Protein AF-A0A369VVN4-F1 (afdb_monomer_lite)

Organism: NCBI:txid2283317

Radius of gyration: 40.32 Å; chains: 1; bounding box: 81×35×105 Å

pLDDT: mean 86.97, std 15.76, range [37.03, 98.31]

Sequence (208 aa):
MFADAVPALDERIAAALTGTDALTSTDASAVLEEAETEFRSLEQQADALDTEALSPSLTLAQAQAKRAEAGDLRFRSDRLDAACSALRIRVADLREAEERARRAAQQEAAREARDELAAEIADRYPALVRELTGLAKRIADCNAECEAAGIPATAEAQGRGVPANFMVSGGTLATIGSINLPLPRAYGSAWGTGGSMFGGVEYPGLNA

Secondary structure (DSSP, 8-state):
---PPPPPHHHHHHHHHH--SS--HHHHHHHHHHHHHHHHHHHHHHHHHHHHHT-TTS-HHHHHHHHHHHHHHHHHHHHHHHHHHHHHHHHHHHHHHHHHHHHHHHHHHHHHHHHHHHHHHHHHHHHHHHHHHHHHHHHHHHHHHHHHTT----HHHHHHT--TT-EETTEEPPPGGG--PBPTTSSSBTT-SSS-TT-----TTS--

Foldseek 3Di:
DDPDDDDDLVVLLVCLLPPDDPDALVSLVVSLVVLVVLLVVLLVQLVVLQVVLPDPPDDPVSSVVSNVVSVVSVVVSVVSVVSSVSSVVSSVVRVVVVVVVVVVVVVVVVVVVVVVVVVVCVPVVVVVLVVLLVVVVVQVVVVVVCVVVVNLAGPQCVVVVHHRQCDDDHDRDDDSLNDFDDDPPDPGGPQGDDDPRDPDPPDDPPPD

Structure (mmCIF, N/CA/C/O backbone):
data_AF-A0A369VVN4-F1
#
_entry.id   AF-A0A369VVN4-F1
#
loop_
_atom_site.group_PDB
_atom_site.id
_atom_site.type_symbol
_atom_site.label_atom_id
_atom_site.label_alt_id
_atom_site.label_comp_id
_atom_site.label_asym_id
_atom_site.label_entity_id
_atom_site.label_seq_id
_atom_site.pdbx_PDB_ins_code
_atom_site.Cartn_x
_atom_site.Cartn_y
_atom_site.Cartn_z
_atom_site.occupancy
_atom_site.B_iso_or_equiv
_atom_site.auth_seq_id
_atom_site.auth_comp_id
_atom_site.auth_asym_id
_atom_site.auth_atom_id
_atom_site.pdbx_PDB_model_num
ATOM 1 N N . MET A 1 1 ? -38.400 15.015 3.664 1.00 37.03 1 MET A N 1
ATOM 2 C CA . MET A 1 1 ? -36.976 14.828 3.999 1.00 37.03 1 MET A CA 1
ATOM 3 C C . MET A 1 1 ? -36.961 14.241 5.399 1.00 37.03 1 MET A C 1
ATOM 5 O O . MET A 1 1 ? -37.051 14.986 6.363 1.00 37.03 1 MET A O 1
ATOM 9 N N . PHE A 1 2 ? -37.076 12.917 5.501 1.00 41.81 2 PHE A N 1
ATOM 10 C CA . PHE A 1 2 ? -37.066 12.233 6.793 1.00 41.81 2 PHE A CA 1
ATOM 11 C C . PHE A 1 2 ? -35.600 12.065 7.175 1.00 41.81 2 PHE A C 1
ATOM 13 O O . PHE A 1 2 ? -34.827 11.557 6.369 1.00 41.81 2 PHE A O 1
ATOM 20 N N . ALA A 1 3 ? -35.207 12.595 8.331 1.00 41.22 3 ALA A N 1
ATOM 21 C CA . ALA A 1 3 ? -33.899 12.312 8.892 1.00 41.22 3 ALA A CA 1
ATOM 22 C C . ALA A 1 3 ? -33.850 10.804 9.154 1.00 41.22 3 ALA A C 1
ATOM 24 O O . ALA A 1 3 ? -34.630 10.313 9.972 1.00 41.22 3 ALA A O 1
ATOM 25 N N . ASP A 1 4 ? -33.011 10.081 8.413 1.00 44.53 4 ASP A N 1
ATOM 26 C CA . ASP A 1 4 ? -32.698 8.692 8.733 1.00 44.53 4 ASP A CA 1
ATOM 27 C C . ASP A 1 4 ? -32.190 8.669 10.174 1.00 44.53 4 ASP A C 1
ATOM 29 O O . ASP A 1 4 ? -31.223 9.354 10.520 1.00 44.53 4 ASP A O 1
ATOM 33 N N . ALA A 1 5 ? -32.908 7.956 11.040 1.00 61.16 5 ALA A N 1
ATOM 34 C CA . ALA A 1 5 ? -32.489 7.775 12.415 1.00 61.16 5 ALA A CA 1
ATOM 35 C C . ALA A 1 5 ? -31.151 7.033 12.396 1.00 61.16 5 ALA A C 1
ATOM 37 O O . ALA A 1 5 ? -31.037 5.974 11.778 1.00 61.16 5 ALA A O 1
ATOM 38 N N . VAL A 1 6 ? -30.135 7.601 13.047 1.00 62.56 6 VAL A N 1
ATOM 39 C CA . VAL A 1 6 ? -28.839 6.935 13.185 1.00 62.56 6 VAL A CA 1
ATOM 40 C C . VAL A 1 6 ? -29.082 5.605 13.910 1.00 62.56 6 VAL A C 1
ATOM 42 O O . VAL A 1 6 ? -29.659 5.631 15.002 1.00 62.56 6 VAL A O 1
ATOM 45 N N . PRO A 1 7 ? -28.699 4.458 13.319 1.00 76.25 7 PRO A N 1
ATOM 46 C CA . PRO A 1 7 ? -28.920 3.156 13.934 1.00 76.25 7 PRO A CA 1
ATOM 47 C C . PRO A 1 7 ? -28.200 3.069 15.277 1.00 76.25 7 PRO A C 1
ATOM 49 O O . PRO A 1 7 ? -27.159 3.704 15.483 1.00 76.25 7 PRO A O 1
ATOM 52 N N . ALA A 1 8 ? -28.763 2.283 16.195 1.00 89.44 8 ALA A N 1
ATOM 53 C CA . ALA A 1 8 ? -28.208 2.143 17.534 1.00 89.44 8 ALA A CA 1
ATOM 54 C C . ALA A 1 8 ? -26.770 1.600 17.471 1.00 89.44 8 ALA A C 1
ATOM 56 O O . ALA A 1 8 ? -26.425 0.824 16.577 1.00 89.44 8 ALA A O 1
ATOM 57 N N . LEU A 1 9 ? -25.923 1.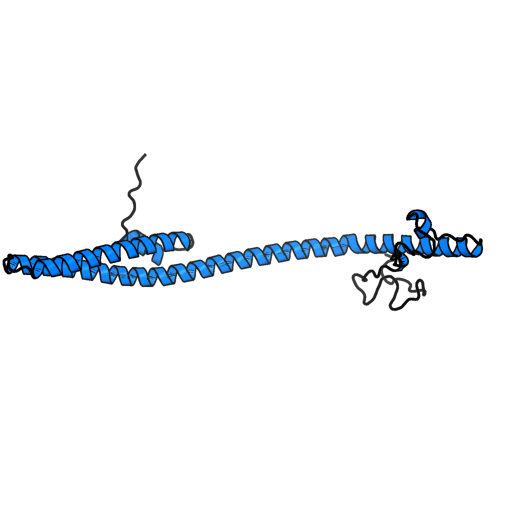981 18.433 1.00 91.75 9 LEU A N 1
ATOM 58 C CA . LEU A 1 9 ? -24.513 1.575 18.452 1.00 91.75 9 LEU A CA 1
ATOM 59 C C . LEU A 1 9 ? -24.351 0.045 18.393 1.00 91.75 9 LEU A C 1
ATOM 61 O O . LEU A 1 9 ? -23.552 -0.445 17.602 1.00 91.75 9 LEU A O 1
ATOM 65 N N . ASP A 1 10 ? -25.171 -0.711 19.127 1.00 90.88 10 ASP A N 1
ATOM 66 C CA . ASP A 1 10 ? -25.189 -2.181 19.083 1.00 90.88 10 ASP A CA 1
ATOM 67 C C . ASP A 1 10 ? -25.455 -2.732 17.668 1.00 90.88 10 ASP A C 1
ATOM 69 O O . ASP A 1 10 ? -24.827 -3.706 17.250 1.00 90.88 10 ASP A O 1
ATOM 73 N N . GLU A 1 11 ? -26.360 -2.105 16.912 1.00 91.56 11 GLU A N 1
ATOM 74 C CA . GLU A 1 11 ? -26.677 -2.500 15.534 1.00 91.56 11 GLU A CA 1
ATOM 75 C C . GLU A 1 11 ? -25.520 -2.172 14.593 1.00 91.56 11 GLU A C 1
ATOM 77 O O . GLU A 1 11 ? -25.176 -2.978 13.731 1.00 91.56 11 GLU A O 1
ATOM 82 N N . ARG A 1 12 ? -24.871 -1.019 14.786 1.00 94.62 12 ARG A N 1
ATOM 83 C CA . ARG A 1 12 ? -23.692 -0.614 14.010 1.00 94.62 12 ARG A CA 1
ATOM 84 C C . ARG A 1 12 ? -22.488 -1.503 14.291 1.00 94.62 12 ARG A C 1
ATOM 86 O O . ARG A 1 12 ? -21.786 -1.870 13.355 1.00 94.62 12 ARG A O 1
ATOM 93 N N . ILE A 1 13 ? -22.272 -1.894 15.545 1.00 94.94 13 ILE A N 1
ATOM 94 C CA . ILE A 1 13 ? -21.249 -2.868 15.940 1.00 94.94 13 ILE A CA 1
ATOM 95 C C . ILE A 1 13 ? -21.538 -4.217 15.282 1.00 94.94 13 ILE A C 1
ATOM 97 O O . ILE A 1 13 ? -20.655 -4.798 14.653 1.00 94.94 13 ILE A O 1
ATOM 101 N N . ALA A 1 14 ? -22.778 -4.706 15.374 1.00 93.69 14 ALA A N 1
ATOM 102 C CA . ALA A 1 14 ? -23.168 -5.962 14.744 1.00 93.69 14 ALA A CA 1
ATOM 103 C C . ALA A 1 14 ? -22.982 -5.909 13.220 1.00 93.69 14 ALA A C 1
ATOM 105 O O . ALA A 1 14 ? -22.418 -6.838 12.638 1.00 93.69 14 ALA A O 1
ATOM 106 N N . ALA A 1 15 ? -23.382 -4.810 12.579 1.00 92.75 15 ALA A N 1
ATOM 107 C CA . ALA A 1 15 ? -23.183 -4.581 11.154 1.00 92.75 15 ALA A CA 1
ATOM 108 C C . ALA A 1 15 ? -21.696 -4.493 10.784 1.00 92.75 15 ALA A C 1
ATOM 110 O O . ALA A 1 15 ? -21.298 -5.043 9.766 1.00 92.75 15 ALA A O 1
ATOM 111 N N . ALA A 1 16 ? -20.849 -3.878 11.610 1.00 94.25 16 ALA A N 1
ATOM 112 C CA . ALA A 1 16 ? -19.411 -3.811 11.356 1.00 94.25 16 ALA A CA 1
ATOM 113 C C . ALA A 1 16 ? -18.720 -5.185 11.484 1.00 94.25 16 ALA A C 1
ATOM 115 O O . ALA A 1 16 ? -17.780 -5.490 10.748 1.00 94.25 16 ALA A O 1
ATOM 116 N N . LEU A 1 17 ? -19.202 -6.039 12.392 1.00 94.69 17 LEU A N 1
ATOM 117 C CA . LEU A 1 17 ? -18.666 -7.387 12.605 1.00 94.69 17 LEU A CA 1
ATOM 118 C C . LEU A 1 17 ? -19.167 -8.410 11.578 1.00 94.69 17 LEU A C 1
ATOM 120 O O . LEU A 1 17 ? -18.419 -9.308 11.198 1.00 94.69 17 LEU A O 1
ATOM 124 N N . THR A 1 18 ? -20.423 -8.295 11.141 1.00 92.38 18 THR A N 1
ATOM 125 C CA . THR A 1 18 ? -21.083 -9.282 10.260 1.00 92.38 18 THR A CA 1
ATOM 126 C C . THR A 1 18 ? -21.246 -8.811 8.817 1.00 92.38 18 THR A C 1
ATOM 128 O O . THR A 1 18 ? -21.515 -9.623 7.930 1.00 92.38 18 THR A O 1
ATOM 131 N N . GLY A 1 19 ? -21.090 -7.511 8.571 1.00 80.75 19 GLY A N 1
ATOM 132 C CA . GLY A 1 19 ? -21.261 -6.888 7.267 1.00 80.75 19 GLY A CA 1
ATOM 133 C C . GLY A 1 19 ? -20.274 -7.422 6.237 1.00 80.75 19 GLY A C 1
ATOM 134 O O . GLY A 1 19 ? -19.090 -7.639 6.517 1.00 80.75 19 GLY A O 1
ATOM 135 N N . THR A 1 20 ? -20.786 -7.624 5.025 1.00 68.94 20 THR A N 1
ATOM 136 C CA . THR A 1 20 ? -20.035 -8.127 3.872 1.00 68.94 20 THR A CA 1
ATOM 137 C C . THR A 1 20 ? -19.567 -6.991 2.963 1.00 68.94 20 THR A C 1
ATOM 139 O O . THR A 1 20 ? -20.272 -6.003 2.775 1.00 68.94 20 THR A O 1
ATOM 142 N N . ASP A 1 21 ? -18.350 -7.183 2.445 1.00 62.59 21 ASP A N 1
ATOM 143 C CA . ASP A 1 21 ? -17.596 -6.590 1.324 1.00 62.59 21 ASP A CA 1
ATOM 144 C C . ASP A 1 21 ? -17.565 -5.068 1.081 1.00 62.59 21 ASP A C 1
ATOM 146 O O . ASP A 1 21 ? -16.578 -4.585 0.534 1.00 62.59 21 ASP A O 1
ATOM 150 N N . ALA A 1 22 ? -18.567 -4.291 1.496 1.00 78.94 22 ALA A N 1
ATOM 151 C CA . ALA A 1 22 ? -18.600 -2.836 1.311 1.00 78.94 22 ALA A CA 1
ATOM 152 C C . ALA A 1 22 ? -18.054 -2.042 2.510 1.00 78.94 22 ALA A C 1
ATOM 154 O O . ALA A 1 22 ? -17.857 -0.834 2.402 1.00 78.94 22 ALA A O 1
ATOM 155 N N . LEU A 1 23 ? -17.829 -2.694 3.654 1.00 91.25 23 LEU A N 1
ATOM 156 C CA . LEU A 1 23 ? -17.315 -2.034 4.852 1.00 91.25 23 LEU A CA 1
ATOM 157 C C . LEU A 1 23 ? -15.808 -1.793 4.721 1.00 91.25 23 LEU A C 1
ATOM 159 O O . LEU A 1 23 ? -15.042 -2.749 4.587 1.00 91.25 23 LEU A O 1
ATOM 163 N N . THR A 1 24 ? -15.382 -0.534 4.817 1.00 93.94 24 THR A N 1
ATOM 164 C CA . THR A 1 24 ? -13.956 -0.188 4.800 1.00 93.94 24 THR A CA 1
ATOM 165 C C . THR A 1 24 ? -13.332 -0.291 6.189 1.00 93.94 24 THR A C 1
ATOM 167 O O . THR A 1 24 ? -14.013 -0.240 7.221 1.00 93.94 24 THR A O 1
ATOM 170 N N . SER A 1 25 ? -12.004 -0.387 6.242 1.00 95.50 25 SER A N 1
ATOM 171 C CA . SER A 1 25 ? -11.265 -0.322 7.501 1.00 95.50 25 SER A CA 1
ATOM 172 C C . SER A 1 25 ? -11.465 1.010 8.228 1.00 95.50 25 SER A C 1
ATOM 174 O O . SER A 1 25 ? -11.449 1.042 9.461 1.00 95.50 25 SER A O 1
ATOM 176 N N . THR A 1 26 ? -11.692 2.102 7.490 1.00 96.38 26 THR A N 1
ATOM 177 C CA . THR A 1 26 ? -12.014 3.423 8.042 1.00 96.38 26 THR A CA 1
ATOM 178 C C . THR A 1 26 ? -13.367 3.416 8.745 1.00 96.38 26 THR A C 1
ATOM 180 O O . THR A 1 26 ? -13.442 3.842 9.897 1.00 96.38 26 THR A O 1
ATOM 183 N N . ASP A 1 27 ? -14.405 2.866 8.113 1.00 94.75 27 ASP A N 1
ATOM 184 C CA . ASP A 1 27 ? -15.749 2.796 8.704 1.00 94.75 27 ASP A CA 1
ATOM 185 C C . ASP A 1 27 ? -15.755 1.932 9.971 1.00 94.75 27 ASP A C 1
ATOM 187 O O . ASP A 1 27 ? -16.286 2.329 11.010 1.00 94.75 27 ASP A O 1
ATOM 191 N N . ALA A 1 28 ? -15.097 0.769 9.916 1.00 95.38 28 ALA A N 1
ATOM 192 C CA . ALA A 1 28 ? -14.945 -0.110 11.071 1.00 95.38 28 ALA A CA 1
ATOM 193 C C . ALA A 1 28 ? -14.133 0.546 12.207 1.00 95.38 28 ALA A C 1
ATOM 195 O O . ALA A 1 28 ? -14.462 0.354 13.378 1.00 95.38 28 ALA A O 1
ATOM 196 N N . SER A 1 29 ? -13.111 1.353 11.882 1.00 97.00 29 SER A N 1
ATOM 197 C CA . SER A 1 29 ? -12.341 2.104 12.889 1.00 97.00 29 SER A CA 1
ATOM 198 C C . SER A 1 29 ? -13.207 3.157 13.584 1.00 97.00 29 SER A C 1
ATOM 200 O O . SER A 1 29 ? -13.130 3.294 14.799 1.00 97.00 29 SER A O 1
ATOM 202 N N . ALA A 1 30 ? -14.074 3.853 12.844 1.00 96.69 30 ALA A N 1
ATOM 203 C CA . ALA A 1 30 ? -14.969 4.853 13.423 1.00 96.69 30 ALA A CA 1
ATOM 204 C C . ALA A 1 30 ? -15.975 4.228 14.408 1.00 96.69 30 ALA A C 1
ATOM 206 O O . ALA A 1 30 ? -16.215 4.771 15.485 1.00 96.69 30 ALA A O 1
ATOM 207 N N . VAL A 1 31 ? -16.532 3.057 14.073 1.00 96.69 31 VAL A N 1
ATOM 208 C CA . VAL A 1 31 ? -17.419 2.310 14.986 1.00 96.69 31 VAL A CA 1
ATOM 209 C C . VAL A 1 31 ? -16.662 1.835 16.230 1.00 96.69 31 VAL A C 1
ATOM 211 O O . VAL A 1 31 ? -17.205 1.901 17.331 1.00 96.69 31 VAL A O 1
ATOM 214 N N . LEU A 1 32 ? -15.410 1.391 16.076 1.00 97.56 32 LEU A N 1
ATOM 215 C CA . LEU A 1 32 ? -14.556 1.012 17.203 1.00 97.56 32 LEU A CA 1
ATOM 216 C C . LEU A 1 32 ? -14.297 2.194 18.151 1.00 97.56 32 LEU A C 1
ATOM 218 O O . LEU A 1 32 ? -14.446 2.033 19.357 1.00 97.56 32 LEU A O 1
ATOM 222 N N . GLU A 1 33 ? -13.951 3.374 17.633 1.00 98.00 3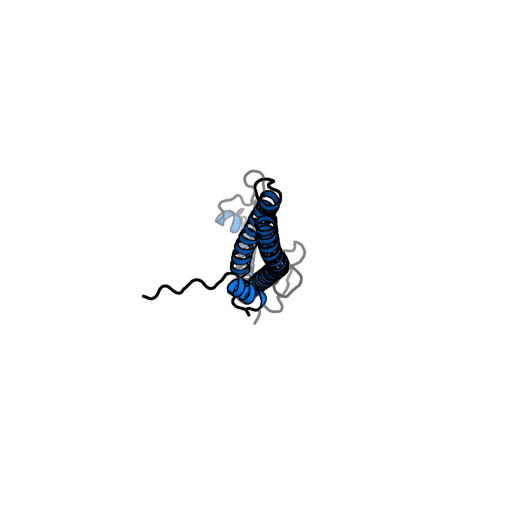3 GLU A N 1
ATOM 223 C CA . GLU A 1 33 ? -13.691 4.566 18.459 1.00 98.00 33 GLU A CA 1
ATOM 224 C C . GLU A 1 33 ? -14.924 4.994 19.274 1.00 98.00 33 GLU A C 1
ATOM 226 O O . GLU A 1 33 ? -14.818 5.369 20.448 1.00 98.00 33 GLU A O 1
ATOM 231 N N . GLU A 1 34 ? -16.110 4.906 18.671 1.00 97.31 34 GLU A N 1
ATOM 232 C CA . GLU A 1 34 ? -17.378 5.178 19.349 1.00 97.31 34 GLU A CA 1
ATOM 233 C C . GLU A 1 34 ? -17.673 4.130 20.431 1.00 97.31 34 GLU A C 1
ATOM 235 O O . GLU A 1 34 ? -17.994 4.492 21.565 1.00 97.31 34 GLU A O 1
ATOM 240 N N . ALA A 1 35 ? -17.471 2.844 20.125 1.00 97.12 35 ALA A N 1
ATOM 241 C CA . ALA A 1 35 ? -17.627 1.748 21.080 1.00 97.12 35 ALA A CA 1
ATOM 242 C C . ALA A 1 35 ? -16.660 1.867 22.273 1.00 97.12 35 ALA A C 1
ATOM 244 O O . ALA A 1 35 ? -17.070 1.705 23.420 1.00 97.12 35 ALA A O 1
ATOM 245 N N . GLU A 1 36 ? -15.397 2.231 22.044 1.00 97.69 36 GLU A N 1
ATOM 246 C CA . GLU A 1 36 ? -14.412 2.460 23.111 1.00 97.69 36 GLU A CA 1
ATOM 247 C C . GLU A 1 36 ? -14.747 3.685 23.974 1.00 97.69 36 GLU A C 1
ATOM 249 O O . GLU A 1 36 ? -14.361 3.766 25.145 1.00 97.69 36 GLU A O 1
ATOM 254 N N . THR A 1 37 ? -15.433 4.675 23.406 1.00 97.81 37 THR A N 1
ATOM 255 C CA . THR A 1 37 ? -15.886 5.863 24.139 1.00 97.81 37 THR A CA 1
ATOM 256 C C . THR A 1 37 ? -17.077 5.534 25.034 1.00 97.81 37 THR A C 1
ATOM 258 O O . THR A 1 37 ? -17.051 5.869 26.219 1.00 97.81 37 THR A O 1
ATOM 261 N N . GLU A 1 38 ? -18.073 4.824 24.504 1.00 96.69 38 GLU A N 1
ATOM 262 C CA . GLU A 1 38 ? -19.226 4.360 25.281 1.00 96.69 38 GLU A CA 1
ATOM 263 C C . GLU A 1 38 ? -18.791 3.381 26.384 1.00 96.69 38 GLU A C 1
ATOM 265 O O . GLU A 1 38 ? -19.224 3.514 27.526 1.00 96.69 38 GLU A O 1
ATOM 270 N N . PHE A 1 39 ? -17.853 2.472 26.094 1.00 96.56 39 PHE A N 1
ATOM 271 C CA . PHE A 1 39 ? -17.271 1.556 27.082 1.00 96.56 39 PHE A CA 1
ATOM 272 C C . PHE A 1 39 ? -16.706 2.306 28.294 1.00 96.56 39 PHE A C 1
ATOM 274 O O . PHE A 1 39 ? -17.114 2.052 29.427 1.00 96.56 39 PHE A O 1
ATOM 281 N N . ARG A 1 40 ? -15.843 3.302 28.051 1.00 97.69 40 ARG A N 1
ATOM 282 C CA . ARG A 1 40 ? -15.260 4.130 29.118 1.00 97.69 40 ARG A CA 1
ATOM 283 C C . ARG A 1 40 ? -16.318 4.919 29.888 1.00 97.69 40 ARG A C 1
ATOM 285 O O . ARG A 1 40 ? -16.154 5.139 31.085 1.00 97.69 40 ARG A O 1
ATOM 292 N N . SER A 1 41 ? -17.386 5.360 29.222 1.00 97.56 41 SER A N 1
ATOM 293 C CA . SER A 1 41 ? -18.494 6.052 29.887 1.00 97.56 41 SER A CA 1
ATOM 294 C C . SER A 1 41 ? -19.262 5.122 30.829 1.00 97.56 41 SER A C 1
ATOM 296 O O . SER A 1 41 ? -19.535 5.503 31.967 1.00 97.56 41 SER A O 1
ATOM 298 N N . LEU A 1 42 ? -19.568 3.898 30.388 1.00 96.00 42 LEU A N 1
ATOM 299 C CA . LEU A 1 42 ? -20.272 2.899 31.194 1.00 96.00 42 LEU A CA 1
ATOM 300 C C . LEU A 1 42 ? -19.455 2.476 32.421 1.00 96.00 42 LEU A C 1
ATOM 302 O O . LEU A 1 42 ? -20.021 2.395 33.510 1.00 96.00 42 LEU A O 1
ATOM 306 N N . GLU A 1 43 ? -18.139 2.280 32.278 1.00 97.50 43 GLU A N 1
ATOM 307 C CA . GLU A 1 43 ? -17.253 1.992 33.417 1.00 97.50 43 GLU A CA 1
ATOM 308 C C . GLU A 1 43 ? -17.262 3.130 34.446 1.00 97.50 43 GLU A C 1
ATOM 310 O O . GLU A 1 43 ? -17.478 2.893 35.634 1.00 97.50 43 GLU A O 1
ATOM 315 N N . GLN A 1 44 ? -17.120 4.383 33.996 1.00 98.00 44 GLN A N 1
ATOM 316 C CA . GLN A 1 44 ? -17.149 5.550 34.886 1.00 98.00 44 GLN A CA 1
ATOM 317 C C . GLN A 1 44 ? -18.482 5.683 35.633 1.00 98.00 44 GLN A C 1
ATOM 319 O O . GLN A 1 44 ? -18.497 6.017 36.819 1.00 98.00 44 GLN A O 1
ATOM 324 N N . GLN A 1 45 ? -19.604 5.423 34.956 1.00 97.06 45 GLN A N 1
ATOM 325 C CA . GLN A 1 45 ? -20.931 5.452 35.573 1.00 97.06 45 GLN A CA 1
ATOM 326 C C . GLN A 1 45 ? -21.108 4.318 36.594 1.00 97.06 45 GLN A C 1
ATOM 328 O O . GLN A 1 45 ? -21.638 4.555 37.682 1.00 97.06 45 GLN A O 1
ATOM 333 N N . ALA A 1 46 ? -20.630 3.108 36.284 1.00 96.69 46 ALA A N 1
ATOM 334 C CA . ALA A 1 46 ? -20.674 1.976 37.205 1.00 96.69 46 ALA A CA 1
ATOM 335 C C . ALA A 1 46 ? -19.850 2.241 38.478 1.00 96.69 46 ALA A C 1
ATOM 337 O O . ALA A 1 46 ? -20.341 2.019 39.585 1.00 96.69 46 ALA A O 1
ATOM 338 N N . ASP A 1 47 ? -18.636 2.779 38.337 1.00 97.62 47 ASP A N 1
ATOM 339 C CA . ASP A 1 47 ? -17.761 3.110 39.468 1.00 97.62 47 ASP A CA 1
ATOM 340 C C . ASP A 1 47 ? -18.322 4.249 40.335 1.00 97.62 47 ASP A C 1
ATOM 342 O O . ASP A 1 47 ? -18.207 4.226 41.569 1.00 97.62 47 ASP A O 1
ATOM 346 N N . ALA A 1 48 ? -18.976 5.236 39.713 1.00 97.69 48 ALA A N 1
ATOM 347 C CA . ALA A 1 48 ? -19.679 6.295 40.430 1.00 97.69 48 ALA A CA 1
ATOM 348 C C . ALA A 1 48 ? -20.840 5.729 41.265 1.00 97.69 48 ALA A C 1
ATOM 350 O O . ALA A 1 48 ? -20.948 6.039 42.453 1.00 97.69 48 ALA A O 1
ATOM 351 N N . LEU A 1 49 ? -21.663 4.847 40.689 1.00 96.94 49 LEU A N 1
ATOM 352 C CA . LEU A 1 49 ? -22.774 4.208 41.402 1.00 96.94 49 LEU A CA 1
ATOM 353 C C . LEU A 1 49 ? -22.304 3.305 42.545 1.00 96.94 49 LEU A C 1
ATOM 355 O O . LEU A 1 49 ? -22.920 3.318 43.612 1.00 96.94 49 LEU A O 1
ATOM 359 N N . ASP A 1 50 ? -21.203 2.575 42.362 1.00 95.69 50 ASP A N 1
ATOM 360 C CA . ASP A 1 50 ? -20.581 1.783 43.428 1.00 95.69 50 ASP A CA 1
ATOM 361 C C . ASP A 1 50 ? -20.088 2.676 44.574 1.00 95.69 50 ASP A C 1
ATOM 363 O O . ASP A 1 50 ? -20.324 2.376 45.747 1.00 95.69 50 ASP A O 1
ATOM 367 N N . THR A 1 51 ? -19.459 3.807 44.246 1.00 96.31 51 THR A N 1
ATOM 368 C CA . THR A 1 51 ? -19.012 4.790 45.243 1.00 96.31 51 THR A CA 1
ATOM 369 C C . THR A 1 51 ? -20.200 5.377 46.007 1.00 96.31 51 THR A C 1
ATOM 371 O O . THR A 1 51 ? -20.171 5.474 47.235 1.00 96.31 51 THR A O 1
ATOM 374 N N . GLU A 1 52 ? -21.281 5.724 45.307 1.00 95.88 52 GLU A N 1
ATOM 375 C CA . GLU A 1 52 ? -22.504 6.240 45.919 1.00 95.88 52 GLU A CA 1
ATOM 376 C C . GLU A 1 52 ? -23.217 5.191 46.782 1.00 95.88 52 GLU A C 1
ATOM 378 O O . GLU A 1 52 ? -23.740 5.534 47.843 1.00 95.88 52 GLU A O 1
ATOM 383 N N . ALA A 1 53 ? -23.216 3.916 46.378 1.00 95.94 53 ALA A N 1
ATOM 384 C CA . ALA A 1 53 ? -23.821 2.815 47.131 1.00 95.94 53 ALA A CA 1
ATOM 385 C C . ALA A 1 53 ? -23.163 2.593 48.506 1.00 95.94 53 ALA A C 1
ATOM 387 O O . ALA A 1 53 ? -23.808 2.070 49.415 1.00 95.94 53 ALA A O 1
ATOM 388 N N . LEU A 1 54 ? -21.905 3.014 48.677 1.00 95.62 54 LEU A N 1
ATOM 389 C CA . LEU A 1 54 ? -21.178 2.966 49.950 1.00 95.62 54 LEU A CA 1
ATOM 390 C C . LEU A 1 54 ? -21.484 4.155 50.876 1.00 95.62 54 LEU A C 1
ATOM 392 O O . LEU A 1 54 ? -20.948 4.222 51.985 1.00 95.62 54 LEU A O 1
ATOM 396 N N . SER A 1 55 ? -22.335 5.097 50.456 1.00 95.56 55 SER A N 1
ATOM 397 C CA . SER A 1 55 ? -22.651 6.274 51.261 1.00 95.56 55 SER A CA 1
ATOM 398 C C . SER A 1 55 ? -23.428 5.906 52.537 1.00 95.56 55 SER A C 1
ATOM 400 O O . SER A 1 55 ? -24.501 5.301 52.454 1.00 95.56 55 SER A O 1
ATOM 402 N N . PRO A 1 56 ? -22.975 6.348 53.728 1.00 95.00 56 PRO A N 1
ATOM 403 C CA . PRO A 1 56 ? -23.655 6.069 54.994 1.00 95.00 56 PRO A CA 1
ATOM 404 C C . PRO A 1 56 ? -24.992 6.811 55.142 1.00 95.00 56 PRO A C 1
ATOM 406 O O . PRO A 1 56 ? -25.748 6.532 56.068 1.00 95.00 56 PRO A O 1
ATOM 409 N N . SER A 1 57 ? -25.288 7.772 54.259 1.00 96.31 57 SER A N 1
ATOM 410 C CA . SER A 1 57 ? -26.561 8.502 54.244 1.00 96.31 57 SER A CA 1
ATOM 411 C C . SER A 1 57 ? -27.696 7.743 53.552 1.00 96.31 57 SER A C 1
ATOM 413 O O . SER A 1 57 ? -28.846 8.178 53.627 1.00 96.31 57 SER A O 1
ATOM 415 N N . LEU A 1 58 ? -27.395 6.631 52.875 1.00 95.56 58 LEU A N 1
ATOM 416 C CA . LEU A 1 58 ? -28.388 5.820 52.182 1.00 95.56 58 LEU A CA 1
ATOM 417 C C . LEU A 1 58 ? -29.012 4.778 53.108 1.00 95.56 58 LEU A C 1
ATOM 419 O O . LEU A 1 58 ? -28.366 4.191 53.975 1.00 95.56 58 LEU A O 1
ATOM 423 N N . THR A 1 59 ? -30.287 4.487 52.866 1.00 97.56 59 THR A N 1
ATOM 424 C CA . THR A 1 59 ? -30.915 3.280 53.410 1.00 97.56 59 THR A CA 1
ATOM 425 C C . THR A 1 59 ? -30.367 2.035 52.709 1.00 97.56 59 THR A C 1
ATOM 427 O O . THR A 1 59 ? -29.921 2.096 51.561 1.00 97.56 59 THR A O 1
ATOM 430 N N . LEU A 1 60 ? -30.467 0.871 53.359 1.00 95.75 60 LEU A N 1
ATOM 431 C CA . LEU A 1 60 ? -30.026 -0.401 52.777 1.00 95.75 60 LEU A CA 1
ATOM 432 C C . LEU A 1 60 ? -30.675 -0.684 51.410 1.00 95.75 60 LEU A C 1
ATOM 434 O O . LEU A 1 60 ? -29.995 -1.126 50.491 1.00 95.75 60 LEU A O 1
ATOM 438 N N . ALA A 1 61 ? -31.970 -0.391 51.261 1.00 97.00 61 ALA A N 1
ATOM 439 C CA . ALA A 1 61 ? -32.684 -0.593 50.002 1.00 97.00 61 ALA A CA 1
ATOM 440 C C . ALA A 1 61 ? -32.147 0.310 48.875 1.00 97.00 61 ALA A C 1
ATOM 442 O O . ALA A 1 61 ? -31.987 -0.142 47.745 1.00 97.00 61 ALA A O 1
ATOM 443 N N . GLN A 1 62 ? -31.813 1.569 49.180 1.00 97.19 62 GLN A N 1
ATOM 444 C CA . GLN A 1 62 ? -31.220 2.494 48.206 1.00 97.19 62 GLN A CA 1
ATOM 445 C C . GLN A 1 62 ? -29.803 2.071 47.806 1.00 97.19 62 GLN A C 1
ATOM 447 O O . GLN A 1 62 ? -29.470 2.103 46.623 1.00 97.19 62 GLN A O 1
ATOM 452 N N . ALA A 1 63 ? -28.988 1.633 48.769 1.00 96.06 63 ALA A N 1
ATOM 453 C CA . ALA A 1 63 ? -27.656 1.099 48.494 1.00 96.06 63 ALA A CA 1
ATOM 454 C C . ALA A 1 63 ? -27.718 -0.164 47.611 1.00 96.06 63 ALA A C 1
ATOM 456 O O . ALA A 1 63 ? -26.944 -0.303 46.666 1.00 96.06 63 ALA A O 1
ATOM 457 N N . GLN A 1 64 ? -28.677 -1.063 47.866 1.00 97.19 64 GLN A N 1
ATOM 458 C CA . GLN A 1 64 ? -28.904 -2.255 47.040 1.00 97.19 64 GLN A CA 1
ATOM 459 C C . GLN A 1 64 ? -29.350 -1.912 45.614 1.00 97.19 64 GLN A C 1
ATOM 461 O O . GLN A 1 64 ? -28.849 -2.522 44.673 1.00 97.19 64 GLN A O 1
ATOM 466 N N . ALA A 1 65 ? -30.245 -0.933 45.445 1.00 97.00 65 ALA A N 1
ATOM 467 C CA . ALA A 1 65 ? -30.692 -0.490 44.125 1.00 97.00 65 ALA A CA 1
ATOM 468 C C . ALA A 1 65 ? -29.528 0.063 43.284 1.00 97.00 65 ALA A C 1
ATOM 470 O O . ALA A 1 65 ? -29.347 -0.361 42.147 1.00 97.00 65 ALA A O 1
ATOM 471 N N . LYS A 1 66 ? -28.683 0.925 43.870 1.00 96.06 66 LYS A N 1
ATOM 472 C CA . LYS A 1 66 ? -27.486 1.454 43.192 1.00 96.06 66 LYS A CA 1
ATOM 473 C C . LYS A 1 66 ? -26.497 0.358 42.803 1.00 96.06 66 LYS A C 1
ATOM 475 O O . LYS A 1 66 ? -25.962 0.379 41.702 1.00 96.06 66 LYS A O 1
ATOM 480 N N . ARG A 1 67 ? -26.291 -0.632 43.677 1.00 96.56 67 ARG A N 1
ATOM 481 C CA . ARG A 1 67 ? -25.429 -1.786 43.384 1.00 96.56 67 ARG A CA 1
ATOM 482 C C . ARG A 1 67 ? -25.964 -2.637 42.227 1.00 96.56 67 ARG A C 1
ATOM 484 O O . ARG A 1 67 ? -25.171 -3.155 41.447 1.00 96.56 67 ARG A O 1
ATOM 491 N N . ALA A 1 68 ? -27.282 -2.812 42.129 1.00 97.12 68 ALA A N 1
ATOM 492 C CA . ALA A 1 68 ? -27.894 -3.533 41.015 1.00 97.12 68 ALA A CA 1
ATOM 493 C C . ALA A 1 68 ? -27.690 -2.781 39.689 1.00 97.12 68 ALA A C 1
ATOM 495 O O . ALA A 1 68 ? -27.226 -3.377 38.724 1.00 97.12 68 ALA A O 1
ATOM 496 N N . GLU A 1 69 ? -27.929 -1.467 39.680 1.00 96.81 69 GLU A N 1
ATOM 497 C CA . GLU A 1 69 ? -27.709 -0.608 38.509 1.00 96.81 69 GLU A CA 1
ATOM 498 C C . GLU A 1 69 ? -26.236 -0.602 38.060 1.00 96.81 69 GLU A C 1
ATOM 500 O O . GLU A 1 69 ? -25.948 -0.770 36.876 1.00 96.81 69 GLU A O 1
ATOM 505 N N . ALA A 1 70 ? -25.286 -0.517 39.001 1.00 96.31 70 ALA A N 1
ATOM 506 C CA . ALA A 1 70 ? -23.859 -0.663 38.705 1.00 96.31 70 ALA A CA 1
ATOM 507 C C . ALA A 1 70 ? -23.527 -2.036 38.089 1.00 96.31 70 ALA A C 1
ATOM 509 O O . ALA A 1 70 ? -22.693 -2.133 37.188 1.00 96.31 70 ALA A O 1
ATOM 510 N N . GLY A 1 71 ? -24.192 -3.103 38.546 1.00 96.81 71 GLY A N 1
ATOM 511 C CA . GLY A 1 71 ? -24.068 -4.446 37.977 1.00 96.81 71 GLY A CA 1
ATOM 512 C C . GLY A 1 71 ? -24.538 -4.528 36.522 1.00 96.81 71 GLY A C 1
ATOM 513 O O . GLY A 1 71 ? -23.840 -5.109 35.691 1.00 96.81 71 GLY A O 1
ATOM 514 N N . ASP A 1 72 ? -25.670 -3.903 36.198 1.00 96.81 72 ASP A N 1
ATOM 515 C CA . ASP A 1 72 ? -26.198 -3.857 34.829 1.00 96.81 72 ASP A CA 1
ATOM 516 C C . ASP A 1 72 ? -25.271 -3.067 33.891 1.00 96.81 72 ASP A C 1
ATOM 518 O O . ASP A 1 72 ? -25.016 -3.491 32.758 1.00 96.81 72 ASP A O 1
ATOM 522 N N . LEU A 1 73 ? -24.720 -1.942 34.362 1.00 94.56 73 LEU A N 1
ATOM 523 C CA . LEU A 1 73 ? -23.738 -1.163 33.601 1.00 94.56 73 LEU A CA 1
ATOM 524 C C . LEU A 1 73 ? -22.450 -1.951 33.349 1.00 94.56 73 LEU A C 1
ATOM 526 O O . LEU A 1 73 ? -21.961 -1.937 32.221 1.00 94.56 73 LEU A O 1
ATOM 530 N N . ARG A 1 74 ? -21.947 -2.693 34.346 1.00 97.12 74 ARG A N 1
ATOM 531 C CA . ARG A 1 74 ? -20.775 -3.571 34.183 1.00 97.12 74 ARG A CA 1
ATOM 532 C C . ARG A 1 74 ? -21.009 -4.676 33.166 1.00 97.12 74 ARG A C 1
ATOM 534 O O . ARG A 1 74 ? -20.172 -4.929 32.311 1.00 97.12 74 ARG A O 1
ATOM 541 N N . PHE A 1 75 ? -22.179 -5.304 33.199 1.00 96.56 75 PHE A N 1
ATOM 542 C CA . PHE A 1 75 ? -22.511 -6.303 32.189 1.00 96.56 75 PHE A CA 1
ATOM 543 C C . PHE A 1 75 ? -22.502 -5.701 30.773 1.00 96.56 75 PHE A C 1
ATOM 545 O O . PHE A 1 75 ? -22.003 -6.315 29.825 1.00 96.56 75 PHE A O 1
ATOM 552 N N . ARG A 1 76 ? -23.029 -4.479 30.617 1.00 96.19 76 ARG A N 1
ATOM 553 C CA . ARG A 1 76 ? -22.986 -3.762 29.337 1.00 96.19 76 ARG A CA 1
ATOM 554 C C . ARG A 1 76 ? -21.559 -3.388 28.931 1.00 96.19 76 ARG A C 1
ATOM 556 O O . ARG A 1 76 ? -21.242 -3.549 27.754 1.00 96.19 76 ARG A O 1
ATOM 563 N N . SER A 1 77 ? -20.710 -2.940 29.860 1.00 95.25 77 SER A N 1
ATOM 564 C CA . SER A 1 77 ? -19.304 -2.634 29.567 1.00 95.25 77 SER A CA 1
ATOM 565 C C . SER A 1 77 ? -18.532 -3.886 29.154 1.00 95.25 77 SER A C 1
ATOM 567 O O . SER A 1 77 ? -17.853 -3.848 28.136 1.00 95.25 77 SER A O 1
ATOM 569 N N . ASP A 1 78 ? -18.712 -5.016 29.841 1.00 97.12 78 ASP A N 1
ATOM 570 C CA . ASP A 1 78 ? -18.054 -6.288 29.503 1.00 97.12 78 ASP A CA 1
ATOM 571 C C . ASP A 1 78 ? -18.437 -6.767 28.096 1.00 97.12 78 ASP A C 1
ATOM 573 O O . ASP A 1 78 ? -17.594 -7.187 27.298 1.00 97.12 78 ASP A O 1
ATOM 577 N N . ARG A 1 79 ? -19.728 -6.665 27.749 1.00 97.25 79 ARG A N 1
ATOM 578 C CA . ARG A 1 79 ? -20.209 -6.983 26.397 1.00 97.25 79 ARG A CA 1
ATOM 579 C C . ARG A 1 79 ? -19.583 -6.058 25.350 1.00 97.25 79 ARG A C 1
ATOM 581 O O . ARG A 1 79 ? -19.250 -6.519 24.257 1.00 97.25 79 ARG A O 1
ATOM 588 N N . LEU A 1 80 ? -19.441 -4.773 25.667 1.00 95.88 80 LEU A N 1
ATOM 589 C CA . LEU A 1 80 ? -18.874 -3.784 24.759 1.00 95.88 80 LEU A CA 1
ATOM 590 C C . LEU A 1 80 ? -17.355 -3.947 24.604 1.00 95.88 80 LEU A C 1
ATOM 592 O O . LEU A 1 80 ? -16.860 -3.817 23.491 1.00 95.88 80 LEU A O 1
ATOM 596 N N . ASP A 1 81 ? -16.626 -4.333 25.652 1.00 97.69 81 ASP A N 1
AT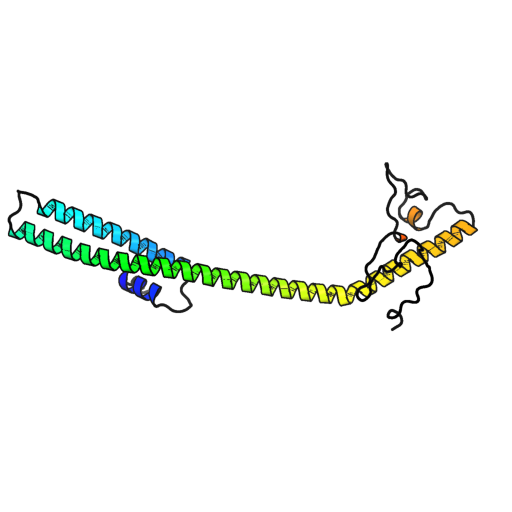OM 597 C CA . ASP A 1 81 ? -15.197 -4.664 25.566 1.00 97.69 81 ASP A CA 1
ATOM 598 C C . ASP A 1 81 ? -14.943 -5.883 24.666 1.00 97.69 81 ASP A C 1
ATOM 600 O O . ASP A 1 81 ? -14.072 -5.861 23.786 1.00 97.69 81 ASP A O 1
ATOM 604 N N . ALA A 1 82 ? -15.767 -6.928 24.803 1.00 97.50 82 ALA A N 1
ATOM 605 C CA . ALA A 1 82 ? -15.716 -8.080 23.908 1.00 97.50 82 ALA A CA 1
ATOM 606 C C . ALA A 1 82 ? -15.963 -7.668 22.444 1.00 97.50 82 ALA A C 1
ATOM 608 O O . ALA A 1 82 ? -15.265 -8.128 21.534 1.00 97.50 82 ALA A O 1
ATOM 609 N N . ALA A 1 83 ? -16.915 -6.758 22.213 1.00 96.56 83 ALA A N 1
ATOM 610 C CA . ALA A 1 83 ? -17.183 -6.211 20.888 1.00 96.56 83 ALA A CA 1
ATOM 611 C C . ALA A 1 83 ? -16.022 -5.355 20.352 1.00 96.56 83 ALA A C 1
ATOM 613 O O . ALA A 1 83 ? -15.623 -5.538 19.202 1.00 96.56 83 ALA A O 1
ATOM 614 N N . CYS A 1 84 ? -15.429 -4.481 21.171 1.00 97.62 84 CYS A N 1
ATOM 615 C CA . CYS A 1 84 ? -14.242 -3.693 20.824 1.00 97.62 84 CYS A CA 1
ATOM 616 C C . CYS A 1 84 ? -13.071 -4.601 20.434 1.00 97.62 84 CYS A C 1
ATOM 618 O O . CYS A 1 84 ? -12.399 -4.366 19.430 1.00 97.62 84 CYS A O 1
ATOM 620 N N . SER A 1 85 ? -12.850 -5.682 21.182 1.00 98.31 85 SER A N 1
ATOM 621 C CA . SER A 1 85 ? -11.811 -6.668 20.877 1.00 98.31 85 SER A CA 1
ATOM 622 C C . SER A 1 85 ? -12.035 -7.344 19.520 1.00 98.31 85 SER A C 1
ATOM 624 O O . SER A 1 85 ? -11.103 -7.436 18.719 1.00 98.31 85 SER A O 1
ATOM 626 N N . ALA A 1 86 ? -13.272 -7.744 19.212 1.00 97.81 86 ALA A N 1
ATOM 627 C CA . ALA A 1 86 ? -13.619 -8.295 17.903 1.00 97.81 86 ALA A CA 1
ATOM 628 C C . ALA A 1 86 ? -13.467 -7.259 16.769 1.00 97.81 86 ALA A C 1
ATOM 630 O O . ALA A 1 86 ? -12.944 -7.580 15.700 1.00 97.81 86 ALA A O 1
ATOM 631 N N . LEU A 1 87 ? -13.859 -6.003 17.007 1.00 97.25 87 LEU A N 1
ATOM 632 C CA . LEU A 1 87 ? -13.725 -4.911 16.039 1.00 97.25 87 LEU A CA 1
ATOM 633 C C . LEU A 1 87 ? -12.262 -4.579 15.734 1.00 97.25 87 LEU A C 1
ATOM 635 O O . LEU A 1 87 ? -11.930 -4.352 14.575 1.00 97.25 87 LEU A O 1
ATOM 639 N N . ARG A 1 88 ? -11.363 -4.608 16.726 1.00 98.25 88 ARG A N 1
ATOM 640 C CA . ARG A 1 88 ? -9.918 -4.401 16.509 1.00 98.25 88 ARG A CA 1
ATOM 641 C C . ARG A 1 88 ? -9.333 -5.430 15.544 1.00 98.25 88 ARG A C 1
ATOM 643 O O . ARG A 1 88 ? -8.595 -5.055 14.633 1.00 98.25 88 ARG A O 1
ATOM 650 N N . ILE A 1 89 ? -9.691 -6.704 15.717 1.00 97.50 89 ILE A N 1
ATOM 651 C CA . ILE A 1 89 ? -9.288 -7.783 14.801 1.00 97.50 89 ILE A CA 1
ATOM 652 C C . ILE A 1 89 ? -9.847 -7.500 13.404 1.00 97.50 89 ILE A C 1
ATOM 654 O O . ILE A 1 89 ? -9.098 -7.463 12.432 1.00 97.50 89 ILE A O 1
ATOM 658 N N . ARG A 1 90 ? -11.146 -7.190 13.312 1.00 95.94 90 ARG A N 1
ATOM 659 C CA . ARG A 1 90 ? -11.806 -6.902 12.035 1.00 95.94 90 ARG A CA 1
ATOM 660 C C . ARG A 1 90 ? -11.177 -5.720 11.290 1.00 95.94 90 ARG A C 1
ATOM 662 O O . ARG A 1 90 ? -10.981 -5.806 10.081 1.00 95.94 90 ARG A O 1
ATOM 669 N N . VAL A 1 91 ? -10.836 -4.636 11.987 1.00 97.00 91 VAL A N 1
ATOM 670 C CA . VAL A 1 91 ? -10.144 -3.471 11.410 1.00 97.00 91 VAL A CA 1
ATOM 671 C C . VAL A 1 91 ? -8.778 -3.870 10.857 1.00 97.00 91 VAL A C 1
ATOM 673 O O . VAL A 1 91 ? -8.425 -3.444 9.757 1.00 97.00 91 VAL A O 1
ATOM 676 N N . ALA A 1 92 ? -8.010 -4.682 11.587 1.00 96.94 92 ALA A N 1
ATOM 677 C CA . ALA A 1 92 ? -6.710 -5.154 11.121 1.00 96.94 92 ALA A CA 1
ATOM 678 C C . ALA A 1 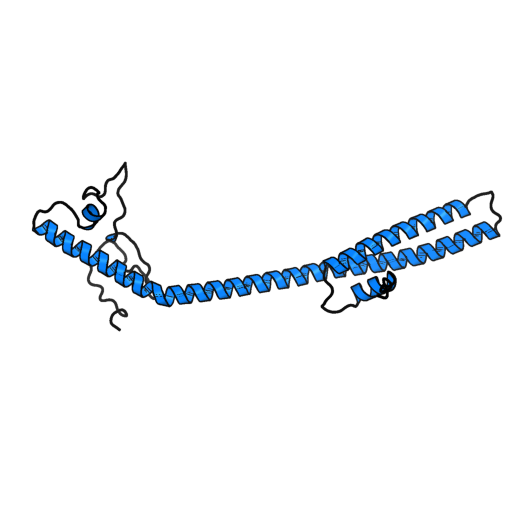92 ? -6.839 -5.993 9.837 1.00 96.94 92 ALA A C 1
ATOM 680 O O . ALA A 1 92 ? -6.133 -5.721 8.863 1.00 96.94 92 ALA A O 1
ATOM 681 N N . ASP A 1 93 ? -7.793 -6.926 9.802 1.00 95.44 93 ASP A N 1
ATOM 682 C CA . ASP A 1 93 ? -8.059 -7.771 8.634 1.00 95.44 93 ASP A CA 1
ATOM 683 C C . ASP A 1 93 ? -8.469 -6.943 7.408 1.00 95.44 93 ASP A C 1
ATOM 685 O O . ASP A 1 93 ? -7.980 -7.173 6.298 1.00 95.44 93 ASP A O 1
ATOM 689 N N . LEU A 1 94 ? -9.345 -5.948 7.602 1.00 95.69 94 LEU A N 1
ATOM 690 C CA . LEU A 1 94 ? -9.779 -5.044 6.534 1.00 95.69 94 LEU A CA 1
ATOM 691 C C . LEU A 1 94 ? -8.608 -4.221 5.987 1.00 95.69 94 LEU A C 1
ATOM 693 O O . LEU A 1 94 ? -8.442 -4.148 4.771 1.00 95.69 94 LEU A O 1
ATOM 697 N N . ARG A 1 95 ? -7.747 -3.668 6.854 1.00 96.69 95 ARG A N 1
ATOM 698 C CA . ARG A 1 95 ? -6.549 -2.926 6.417 1.00 96.69 95 ARG A CA 1
ATOM 699 C C . ARG A 1 95 ? -5.613 -3.795 5.592 1.00 96.69 95 ARG A C 1
ATOM 701 O O . ARG A 1 95 ? -5.071 -3.339 4.587 1.00 96.69 95 ARG A O 1
ATOM 708 N N . GLU A 1 96 ? -5.407 -5.043 6.005 1.00 96.56 96 GLU A N 1
ATOM 709 C CA . GLU A 1 96 ? -4.554 -5.960 5.255 1.00 96.56 96 GLU A CA 1
ATOM 710 C C . GLU A 1 96 ? -5.164 -6.307 3.888 1.00 96.56 96 GLU A C 1
ATOM 712 O O . GLU A 1 96 ? -4.454 -6.327 2.879 1.00 96.56 96 GLU A O 1
ATOM 717 N N . ALA A 1 97 ? -6.478 -6.544 3.833 1.00 94.12 97 ALA A N 1
ATOM 718 C CA . ALA A 1 97 ? -7.191 -6.823 2.592 1.00 94.12 97 ALA A CA 1
ATOM 719 C C . ALA A 1 97 ? -7.138 -5.638 1.611 1.00 94.12 97 ALA A C 1
ATOM 721 O O . ALA A 1 97 ? -6.798 -5.832 0.441 1.00 94.12 97 ALA A O 1
ATOM 722 N N . GLU A 1 98 ? -7.403 -4.420 2.088 1.00 95.50 98 GLU A N 1
ATOM 723 C CA . GLU A 1 98 ? -7.320 -3.181 1.303 1.00 95.50 98 GLU A CA 1
ATOM 724 C C . GLU A 1 98 ? -5.909 -2.961 0.752 1.00 95.50 98 GLU A C 1
ATOM 726 O O . GLU A 1 98 ? -5.720 -2.687 -0.434 1.00 95.50 98 GLU A O 1
ATOM 731 N N . GLU A 1 99 ? -4.893 -3.148 1.592 1.00 96.19 99 GLU A N 1
ATOM 732 C CA . GLU A 1 99 ? -3.504 -2.993 1.186 1.00 96.19 99 GLU A CA 1
ATOM 733 C C . GLU A 1 99 ? -3.085 -4.045 0.151 1.00 96.19 99 GLU A C 1
ATOM 735 O O . GLU A 1 99 ? -2.377 -3.739 -0.813 1.00 96.19 99 GLU A O 1
ATOM 740 N N . ARG A 1 100 ? -3.542 -5.290 0.310 1.00 97.06 100 ARG A N 1
ATOM 741 C CA . ARG A 1 100 ? -3.307 -6.360 -0.665 1.00 97.06 100 ARG A CA 1
ATOM 742 C C . ARG A 1 100 ? -3.950 -6.028 -2.011 1.00 97.06 100 ARG A C 1
ATOM 744 O O . ARG A 1 100 ? -3.291 -6.184 -3.039 1.00 97.06 100 ARG A O 1
ATOM 751 N N . ALA A 1 101 ? -5.185 -5.525 -2.005 1.00 96.06 101 ALA A N 1
ATOM 752 C CA . ALA A 1 101 ? -5.881 -5.083 -3.211 1.00 96.06 101 ALA A CA 1
ATOM 753 C C . ALA A 1 101 ? -5.149 -3.914 -3.891 1.00 96.06 101 ALA A C 1
ATOM 755 O O . ALA A 1 101 ? -4.909 -3.951 -5.098 1.00 96.06 101 ALA A O 1
ATOM 756 N N . ARG A 1 102 ? -4.695 -2.923 -3.112 1.00 96.88 102 ARG A N 1
ATOM 757 C CA . ARG A 1 102 ? -3.902 -1.791 -3.613 1.00 96.88 102 ARG A CA 1
ATOM 758 C C . ARG A 1 102 ? -2.613 -2.252 -4.291 1.00 96.88 102 ARG A C 1
ATOM 760 O O . ARG A 1 102 ? -2.312 -1.813 -5.400 1.00 96.88 102 ARG A O 1
ATOM 767 N N . ARG A 1 103 ? -1.857 -3.152 -3.654 1.00 97.19 103 ARG A N 1
ATOM 768 C CA . ARG A 1 103 ? -0.622 -3.707 -4.234 1.00 97.19 103 ARG A CA 1
ATOM 769 C C . ARG A 1 103 ? -0.894 -4.500 -5.506 1.00 97.19 103 ARG A C 1
ATOM 771 O O . ARG A 1 103 ? -0.124 -4.378 -6.451 1.00 97.19 103 ARG A O 1
ATOM 778 N N . ALA A 1 104 ? -1.964 -5.293 -5.540 1.00 97.38 104 ALA A N 1
ATOM 779 C CA . ALA A 1 104 ? -2.342 -6.047 -6.732 1.00 97.38 104 ALA A CA 1
ATOM 780 C C . ALA A 1 104 ? -2.648 -5.110 -7.912 1.00 97.38 104 ALA A C 1
ATOM 782 O O . ALA A 1 104 ? -2.102 -5.303 -8.994 1.00 97.38 104 ALA A O 1
ATOM 783 N N . ALA A 1 105 ? -3.421 -4.043 -7.681 1.00 97.31 105 ALA A N 1
ATOM 784 C CA . ALA A 1 105 ? -3.714 -3.040 -8.704 1.00 97.31 105 ALA A CA 1
ATOM 785 C C . ALA A 1 105 ? -2.446 -2.326 -9.210 1.00 97.31 105 ALA A C 1
ATOM 787 O O . ALA A 1 105 ? -2.268 -2.152 -10.412 1.00 97.31 105 ALA A O 1
ATOM 788 N N . GLN A 1 106 ? -1.528 -1.959 -8.308 1.00 97.12 106 GLN A N 1
ATOM 789 C CA . GLN A 1 106 ? -0.246 -1.351 -8.688 1.00 97.12 106 GLN A CA 1
ATOM 790 C C . GLN A 1 106 ? 0.637 -2.301 -9.503 1.00 97.12 106 GLN A C 1
ATOM 792 O O . GLN A 1 106 ? 1.281 -1.873 -10.459 1.00 97.12 106 GLN A O 1
ATOM 797 N N . GLN A 1 107 ? 0.683 -3.582 -9.130 1.00 96.62 107 GLN A N 1
ATOM 798 C CA . GLN A 1 107 ? 1.441 -4.587 -9.873 1.00 96.62 107 GLN A CA 1
ATOM 799 C C . GLN A 1 107 ? 0.885 -4.785 -11.278 1.00 96.62 107 GLN A C 1
ATOM 801 O O . GLN A 1 107 ? 1.672 -4.910 -12.212 1.00 96.62 107 GLN A O 1
ATOM 806 N N . GLU A 1 108 ? -0.437 -4.799 -11.431 1.00 97.88 108 GLU A N 1
ATOM 807 C CA . GLU A 1 108 ? -1.060 -4.965 -12.740 1.00 97.88 108 GLU A CA 1
ATOM 808 C C . GLU A 1 108 ? -0.796 -3.757 -13.642 1.00 97.88 108 GLU A C 1
ATOM 810 O O . GLU A 1 108 ? -0.262 -3.926 -14.734 1.00 97.88 108 GLU A O 1
ATOM 815 N N . ALA A 1 109 ? -0.992 -2.535 -13.136 1.00 96.38 109 ALA A N 1
ATOM 816 C CA . ALA A 1 109 ? -0.659 -1.319 -13.879 1.00 96.38 109 ALA A CA 1
ATOM 817 C C . ALA A 1 109 ? 0.829 -1.266 -14.288 1.00 96.38 109 ALA A C 1
ATOM 819 O O . ALA A 1 109 ? 1.173 -0.857 -15.397 1.00 96.38 109 ALA A O 1
ATOM 820 N N . ALA A 1 110 ? 1.737 -1.713 -13.412 1.00 97.06 110 ALA A N 1
ATOM 821 C CA . ALA A 1 110 ? 3.162 -1.785 -13.731 1.00 97.06 110 ALA A CA 1
ATOM 822 C C . ALA A 1 110 ? 3.481 -2.841 -14.807 1.00 97.06 110 ALA A C 1
ATOM 824 O O . ALA A 1 110 ? 4.408 -2.644 -15.595 1.00 97.06 110 ALA A O 1
ATOM 825 N N . ARG A 1 111 ? 2.741 -3.957 -14.851 1.00 97.75 111 ARG A N 1
ATOM 826 C CA . ARG A 1 111 ? 2.878 -4.976 -15.904 1.00 97.75 111 ARG A CA 1
ATOM 827 C C . ARG A 1 111 ? 2.384 -4.454 -17.242 1.00 97.75 111 ARG A C 1
ATOM 829 O O . ARG A 1 111 ? 3.116 -4.585 -18.215 1.00 97.75 111 ARG A O 1
ATOM 836 N N . GLU A 1 112 ? 1.219 -3.814 -17.269 1.00 97.88 112 GLU A N 1
ATOM 837 C CA . GLU A 1 112 ? 0.674 -3.193 -18.480 1.00 97.88 112 GLU A CA 1
ATOM 838 C C . GLU A 1 112 ? 1.656 -2.166 -19.059 1.00 97.88 112 GLU A C 1
ATOM 840 O O . GLU A 1 112 ? 2.036 -2.268 -20.223 1.00 97.88 112 GLU A O 1
ATOM 845 N N . ALA A 1 113 ? 2.171 -1.253 -18.226 1.00 97.62 113 ALA A N 1
ATOM 846 C CA . ALA A 1 113 ? 3.148 -0.251 -18.656 1.00 97.62 113 ALA A CA 1
ATOM 847 C C . ALA A 1 113 ? 4.464 -0.874 -19.159 1.00 97.62 113 ALA A C 1
ATOM 849 O O . ALA A 1 113 ? 5.059 -0.407 -20.132 1.00 97.62 113 ALA A O 1
ATOM 850 N N . ARG A 1 114 ? 4.939 -1.945 -18.507 1.00 98.19 114 ARG A N 1
ATOM 851 C CA . ARG A 1 114 ? 6.120 -2.692 -18.963 1.00 98.19 114 ARG A CA 1
ATOM 852 C C . ARG A 1 114 ? 5.874 -3.326 -20.329 1.00 98.19 114 ARG A C 1
ATOM 854 O O . ARG A 1 114 ? 6.768 -3.290 -21.169 1.00 98.19 114 ARG A O 1
ATOM 861 N N . ASP A 1 115 ? 4.712 -3.933 -20.529 1.00 98.12 115 ASP A N 1
ATOM 862 C CA . ASP A 1 115 ? 4.387 -4.663 -21.752 1.00 98.12 115 ASP A CA 1
ATOM 863 C C . ASP A 1 115 ? 4.159 -3.701 -22.928 1.00 98.12 115 ASP A C 1
ATOM 865 O O . ASP A 1 115 ? 4.634 -3.971 -24.032 1.00 98.12 115 ASP A O 1
ATOM 869 N N . GLU A 1 116 ? 3.554 -2.536 -22.680 1.00 97.94 116 GLU A N 1
ATOM 870 C CA . GLU A 1 116 ? 3.473 -1.435 -23.648 1.00 97.94 116 GLU A CA 1
ATOM 871 C C . GLU A 1 116 ? 4.871 -0.949 -24.055 1.00 97.94 116 GLU A C 1
ATOM 873 O O . GLU A 1 116 ? 5.193 -0.901 -25.244 1.00 97.94 116 GLU A O 1
ATOM 878 N N . LEU A 1 117 ? 5.747 -0.676 -23.082 1.00 97.88 117 LEU A N 1
ATOM 879 C CA . LEU A 1 117 ? 7.116 -0.248 -23.366 1.00 97.88 117 LEU A CA 1
ATOM 880 C C . LEU A 1 117 ? 7.915 -1.336 -24.097 1.00 97.88 117 LEU A C 1
ATOM 882 O O . LEU A 1 117 ? 8.706 -1.038 -24.991 1.00 97.88 117 LEU A O 1
ATOM 886 N N . ALA A 1 118 ? 7.717 -2.606 -23.746 1.00 96.88 118 ALA A N 1
ATOM 887 C CA . ALA A 1 118 ? 8.349 -3.721 -24.438 1.00 96.88 118 ALA A CA 1
ATOM 888 C C . ALA A 1 118 ? 7.888 -3.810 -25.902 1.00 96.88 118 ALA A C 1
ATOM 890 O O . ALA A 1 118 ? 8.718 -4.060 -26.780 1.00 96.88 118 ALA A O 1
ATOM 891 N N . ALA A 1 119 ? 6.602 -3.569 -26.174 1.00 96.62 119 ALA A N 1
ATOM 892 C CA . ALA A 1 119 ? 6.069 -3.495 -27.530 1.00 96.62 119 ALA A CA 1
ATOM 893 C C . ALA A 1 119 ? 6.656 -2.302 -28.303 1.00 96.62 119 ALA A C 1
ATOM 895 O O . ALA A 1 119 ? 7.102 -2.480 -29.436 1.00 96.62 119 ALA A O 1
ATOM 896 N N . GLU A 1 120 ? 6.749 -1.122 -27.680 1.00 96.81 120 GLU A N 1
ATOM 897 C CA . GLU A 1 120 ? 7.377 0.056 -28.290 1.00 96.81 120 GLU A CA 1
ATOM 898 C C . GLU A 1 120 ? 8.852 -0.202 -28.628 1.00 96.81 120 GLU A C 1
ATOM 900 O O . GLU A 1 120 ? 9.307 0.116 -29.729 1.00 96.81 120 GLU A O 1
ATOM 905 N N . ILE A 1 121 ? 9.604 -0.814 -27.709 1.00 94.00 121 ILE A N 1
ATOM 906 C CA . ILE A 1 121 ? 10.997 -1.201 -27.950 1.00 94.00 121 ILE A CA 1
ATOM 907 C C . ILE A 1 121 ? 11.061 -2.185 -29.119 1.00 94.00 121 ILE A C 1
ATOM 909 O O . ILE A 1 121 ? 11.870 -1.997 -30.023 1.00 94.00 121 ILE A O 1
ATOM 913 N N . ALA A 1 122 ? 10.218 -3.217 -29.136 1.00 91.44 122 ALA A N 1
ATOM 914 C CA . ALA A 1 122 ? 10.222 -4.208 -30.207 1.00 91.44 122 ALA A CA 1
ATOM 915 C C . ALA A 1 122 ? 9.927 -3.594 -31.589 1.00 91.44 122 ALA A C 1
ATOM 917 O O . ALA A 1 122 ? 10.525 -4.030 -32.574 1.00 91.44 122 ALA A O 1
ATOM 918 N N . ASP A 1 123 ? 9.053 -2.587 -31.650 1.00 93.75 123 ASP A N 1
ATOM 919 C CA . ASP A 1 123 ? 8.648 -1.902 -32.879 1.00 93.75 123 ASP A CA 1
ATOM 920 C C . ASP A 1 123 ? 9.681 -0.860 -33.347 1.00 93.75 123 ASP A C 1
ATOM 922 O O . ASP A 1 123 ? 10.193 -0.914 -34.469 1.00 93.75 123 ASP A O 1
ATOM 926 N N . ARG A 1 124 ? 10.052 0.079 -32.470 1.00 95.75 124 ARG A N 1
ATOM 927 C CA . ARG A 1 124 ? 10.821 1.275 -32.850 1.00 95.75 124 ARG A CA 1
ATOM 928 C C . ARG A 1 124 ? 12.325 1.074 -32.783 1.00 95.75 124 ARG A C 1
ATOM 930 O O . ARG A 1 124 ? 13.064 1.636 -33.596 1.00 95.75 124 ARG A O 1
ATOM 937 N N . TYR A 1 125 ? 12.805 0.287 -31.823 1.00 91.62 125 TYR A N 1
ATOM 938 C CA . TYR A 1 125 ? 14.240 0.148 -31.581 1.00 91.62 125 TYR A CA 1
ATOM 939 C C . TYR A 1 125 ? 15.016 -0.386 -32.800 1.00 91.62 125 TYR A C 1
ATOM 941 O O . TYR A 1 125 ? 16.055 0.192 -33.126 1.00 91.62 125 TYR A O 1
ATOM 949 N N . PRO A 1 126 ? 14.538 -1.403 -33.551 1.00 89.19 126 PRO A N 1
ATOM 950 C CA . PRO A 1 126 ? 15.263 -1.898 -34.723 1.00 89.19 126 PRO A CA 1
ATOM 951 C C . PRO A 1 126 ? 15.433 -0.857 -35.840 1.00 89.19 126 PRO A C 1
ATOM 953 O O . PRO A 1 126 ? 16.444 -0.867 -36.545 1.00 89.19 126 PRO A O 1
ATOM 956 N N . ALA A 1 127 ? 14.457 0.036 -36.032 1.00 90.00 127 ALA A N 1
ATOM 957 C CA . ALA A 1 127 ? 14.565 1.128 -36.999 1.00 90.00 127 ALA A CA 1
ATOM 958 C C . ALA A 1 127 ? 15.600 2.168 -36.544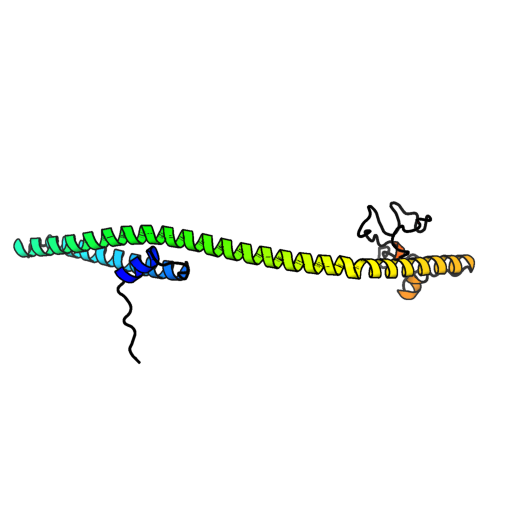 1.00 90.00 127 ALA A C 1
ATOM 960 O O . ALA A 1 127 ? 16.497 2.509 -37.311 1.00 90.00 127 ALA A O 1
ATOM 961 N N . LEU A 1 128 ? 15.556 2.570 -35.271 1.00 91.25 128 LEU A N 1
ATOM 962 C CA . LEU A 1 128 ? 16.528 3.504 -34.693 1.00 91.25 128 LEU A CA 1
ATOM 963 C C . LEU A 1 128 ? 17.965 2.968 -34.765 1.00 91.25 128 LEU A C 1
ATOM 965 O O . LEU A 1 128 ? 18.883 3.702 -35.128 1.00 91.25 128 LEU A O 1
ATOM 969 N N . VAL A 1 129 ? 18.171 1.680 -34.473 1.00 88.88 129 VAL A N 1
ATOM 970 C CA . VAL A 1 129 ? 19.489 1.042 -34.608 1.00 88.88 129 VAL A CA 1
ATOM 971 C C . VAL A 1 129 ? 19.966 1.083 -36.060 1.00 88.88 129 VAL A C 1
ATOM 973 O O . VAL A 1 129 ? 21.122 1.426 -36.301 1.00 88.88 129 VAL A O 1
ATOM 976 N N . ARG A 1 130 ? 19.102 0.799 -37.044 1.00 86.50 130 ARG A N 1
ATOM 977 C CA . ARG A 1 130 ? 19.452 0.904 -38.474 1.00 86.50 130 ARG A CA 1
ATOM 978 C C . ARG A 1 130 ? 19.828 2.322 -38.890 1.00 86.50 130 ARG A C 1
ATOM 980 O O . ARG A 1 130 ? 20.805 2.507 -39.607 1.00 86.50 130 ARG A O 1
ATOM 987 N N . GLU A 1 131 ? 19.071 3.318 -38.450 1.00 90.88 131 GLU A N 1
ATOM 988 C CA . GLU A 1 131 ? 19.338 4.718 -38.784 1.00 90.88 131 GLU A CA 1
ATOM 989 C C . GLU A 1 131 ? 20.675 5.188 -38.206 1.00 90.88 131 GLU A C 1
ATOM 991 O O . GLU A 1 131 ? 21.506 5.741 -38.930 1.00 90.88 131 GLU A O 1
ATOM 996 N N . LEU A 1 132 ? 20.920 4.904 -36.924 1.00 89.12 132 LEU A N 1
ATOM 997 C CA . LEU A 1 132 ? 22.173 5.254 -36.256 1.00 89.12 132 LEU A CA 1
ATOM 998 C C . LEU A 1 132 ? 23.367 4.506 -36.860 1.00 89.12 132 LEU A C 1
ATOM 1000 O O . LEU A 1 132 ? 24.419 5.108 -37.086 1.00 89.12 132 LEU A O 1
ATOM 1004 N N . THR A 1 133 ? 23.203 3.217 -37.176 1.00 85.62 133 THR A N 1
ATOM 1005 C CA . THR A 1 133 ? 24.265 2.424 -37.816 1.00 85.62 133 THR A CA 1
ATOM 1006 C C . THR A 1 133 ? 24.580 2.904 -39.228 1.00 85.62 133 THR A C 1
ATOM 1008 O O . THR A 1 133 ? 25.749 3.085 -39.577 1.00 85.62 133 THR A O 1
ATOM 1011 N N . GLY A 1 134 ? 23.549 3.207 -40.020 1.00 87.31 134 GLY A N 1
ATOM 1012 C CA . GLY A 1 134 ? 23.696 3.799 -41.345 1.00 87.31 134 GLY A CA 1
ATOM 1013 C C . GLY A 1 134 ? 24.379 5.167 -41.308 1.00 87.31 134 GLY A C 1
ATOM 1014 O O . GLY A 1 134 ? 25.243 5.446 -42.141 1.00 87.31 134 GLY A O 1
ATOM 1015 N N . LEU A 1 135 ? 24.045 6.012 -40.327 1.00 91.00 135 LEU A N 1
ATOM 1016 C CA . LEU A 1 135 ? 24.687 7.313 -40.151 1.00 91.00 135 LEU A CA 1
ATOM 1017 C C . LEU A 1 135 ? 26.173 7.172 -39.813 1.00 91.00 135 LEU A C 1
ATOM 1019 O O . LEU A 1 135 ? 26.995 7.817 -40.465 1.00 91.00 135 LEU A O 1
ATOM 1023 N N . ALA A 1 136 ? 26.542 6.331 -38.842 1.00 88.19 136 ALA A N 1
ATOM 1024 C CA . ALA A 1 136 ? 27.954 6.210 -38.486 1.00 88.19 136 ALA A CA 1
ATOM 1025 C C . ALA A 1 136 ? 28.783 5.553 -39.598 1.00 88.19 136 ALA A C 1
ATOM 1027 O O . ALA A 1 136 ? 29.926 5.956 -39.797 1.00 88.19 136 ALA A O 1
ATOM 1028 N N . LYS A 1 137 ? 28.207 4.625 -40.381 1.00 87.19 137 LYS A N 1
ATOM 1029 C CA . LYS A 1 137 ? 28.868 4.107 -41.588 1.00 87.19 137 LYS A CA 1
ATOM 1030 C C . LYS A 1 137 ? 29.169 5.229 -42.584 1.00 87.19 137 LYS A C 1
ATOM 1032 O O . LYS A 1 137 ? 30.304 5.368 -43.014 1.00 87.19 137 LYS A O 1
ATOM 1037 N N . ARG A 1 138 ? 28.187 6.082 -42.891 1.00 90.94 138 ARG A N 1
ATOM 1038 C CA . ARG A 1 138 ? 28.384 7.226 -43.801 1.00 90.94 138 ARG A CA 1
ATOM 1039 C C . ARG A 1 138 ? 29.430 8.215 -43.289 1.00 90.94 138 ARG A C 1
ATOM 1041 O O . ARG A 1 138 ? 30.176 8.772 -44.086 1.00 90.94 138 ARG A O 1
ATOM 1048 N N . ILE A 1 139 ? 29.482 8.442 -41.974 1.00 89.19 139 ILE A N 1
ATOM 1049 C CA . ILE A 1 139 ? 30.534 9.253 -41.347 1.00 89.19 139 ILE A CA 1
ATOM 1050 C C . ILE A 1 139 ? 31.900 8.589 -41.547 1.00 89.19 139 ILE A C 1
ATOM 1052 O O . ILE A 1 139 ? 32.847 9.275 -41.916 1.00 89.19 139 ILE A O 1
ATOM 1056 N N . ALA A 1 140 ? 32.009 7.276 -41.329 1.00 87.19 140 ALA A N 1
ATOM 1057 C CA . ALA A 1 140 ? 33.256 6.537 -41.510 1.00 87.19 140 ALA A CA 1
ATOM 1058 C C . ALA A 1 140 ? 33.739 6.558 -42.969 1.00 87.19 140 ALA A C 1
ATOM 1060 O O . ALA A 1 140 ? 34.899 6.886 -43.208 1.00 87.19 140 ALA A O 1
ATOM 1061 N N . ASP A 1 141 ? 32.844 6.298 -43.926 1.00 88.44 141 ASP A N 1
ATOM 1062 C CA . ASP A 1 141 ? 33.139 6.343 -45.363 1.00 88.44 141 ASP A CA 1
ATOM 1063 C C . ASP A 1 141 ? 33.620 7.751 -45.773 1.00 88.44 141 ASP A C 1
ATOM 1065 O O . ASP A 1 141 ? 34.678 7.901 -46.381 1.00 88.44 141 ASP A O 1
ATOM 1069 N N . CYS A 1 142 ? 32.911 8.804 -45.345 1.00 91.06 142 CYS A N 1
ATOM 1070 C CA . CYS A 1 142 ? 33.303 10.192 -45.607 1.00 91.06 142 CYS A CA 1
ATOM 1071 C C . CYS A 1 142 ? 34.652 10.554 -44.966 1.00 91.06 142 CYS A C 1
ATOM 1073 O O . CYS A 1 142 ? 35.464 11.240 -45.581 1.00 91.06 142 CYS A O 1
ATOM 1075 N N . ASN A 1 143 ? 34.921 10.084 -43.746 1.00 88.75 143 ASN A N 1
ATOM 1076 C CA . ASN A 1 143 ? 36.204 10.325 -43.089 1.00 88.75 143 ASN A CA 1
ATOM 1077 C C . ASN A 1 143 ? 37.362 9.664 -43.851 1.00 88.75 143 ASN A C 1
ATOM 1079 O O . ASN A 1 143 ? 38.409 10.291 -43.988 1.00 88.75 143 ASN A O 1
ATOM 1083 N N . ALA A 1 144 ? 37.170 8.449 -44.376 1.00 87.31 144 ALA A N 1
ATOM 1084 C CA . ALA A 1 144 ? 38.171 7.767 -45.196 1.00 87.31 144 ALA A CA 1
ATOM 1085 C C . ALA A 1 144 ? 38.438 8.515 -46.517 1.00 87.31 144 ALA A C 1
ATOM 1087 O O . ALA A 1 144 ? 39.590 8.652 -46.931 1.00 87.31 144 ALA A O 1
ATOM 1088 N N . GLU A 1 145 ? 37.394 9.053 -47.155 1.00 90.94 145 GLU A N 1
ATOM 1089 C CA . GLU A 1 145 ? 37.532 9.908 -48.343 1.00 90.94 145 GLU A CA 1
ATOM 1090 C C . GLU A 1 145 ? 38.282 11.213 -48.032 1.00 90.94 145 GLU A C 1
ATOM 1092 O O . GLU A 1 145 ? 39.200 11.590 -48.764 1.00 90.94 145 GLU A O 1
ATOM 1097 N N . CYS A 1 146 ? 37.938 11.886 -46.928 1.00 89.12 146 CYS A N 1
ATOM 1098 C CA . CYS A 1 146 ? 38.638 13.082 -46.459 1.00 89.12 146 CYS A CA 1
ATOM 1099 C C . CYS A 1 146 ? 40.118 12.799 -46.181 1.00 89.12 146 CYS A C 1
ATOM 1101 O O . CYS A 1 146 ? 40.973 13.574 -46.606 1.00 89.12 146 CYS A O 1
ATOM 1103 N N . GLU A 1 147 ? 40.429 11.686 -45.514 1.00 87.69 147 GLU A N 1
ATOM 1104 C CA . GLU A 1 147 ? 41.803 11.269 -45.228 1.00 87.69 147 GLU A CA 1
ATOM 1105 C C . GLU A 1 147 ? 42.597 11.039 -46.521 1.00 87.69 147 GLU A C 1
ATOM 1107 O O . GLU A 1 147 ? 43.684 11.598 -46.680 1.00 87.69 147 GLU A O 1
ATOM 1112 N N . ALA A 1 148 ? 42.028 10.310 -47.487 1.00 91.44 148 ALA A N 1
ATOM 1113 C CA . ALA A 1 148 ? 42.646 10.083 -48.794 1.00 91.44 148 ALA A CA 1
ATOM 1114 C C . ALA A 1 148 ? 42.889 11.388 -49.578 1.00 91.44 148 ALA A C 1
ATOM 1116 O O . ALA A 1 148 ? 43.859 11.491 -50.330 1.00 91.44 148 ALA A O 1
ATOM 1117 N N . ALA A 1 149 ? 42.033 12.395 -49.386 1.00 93.19 149 ALA A N 1
ATOM 1118 C CA . ALA A 1 149 ? 42.155 13.719 -49.990 1.00 93.19 149 ALA A CA 1
ATOM 1119 C C . ALA A 1 149 ? 43.039 14.702 -49.188 1.00 93.19 149 ALA A C 1
ATOM 1121 O O . ALA A 1 149 ? 43.244 15.832 -49.634 1.00 93.19 149 ALA A O 1
ATOM 1122 N N . GLY A 1 150 ? 43.556 14.313 -48.016 1.00 92.62 150 GLY A N 1
ATOM 1123 C CA . GLY A 1 150 ? 44.348 15.187 -47.143 1.00 92.62 150 GLY A CA 1
ATOM 1124 C C . GLY A 1 150 ? 43.537 16.272 -46.418 1.00 92.62 150 GLY A C 1
ATOM 1125 O O . GLY A 1 150 ? 44.088 17.307 -46.040 1.00 92.62 150 GLY A O 1
ATOM 1126 N N . ILE A 1 151 ? 42.232 16.064 -46.231 1.00 90.88 151 ILE A N 1
ATOM 1127 C CA . ILE A 1 151 ? 41.325 16.976 -45.525 1.00 90.88 151 ILE A CA 1
ATOM 1128 C C . ILE A 1 151 ? 41.323 16.615 -44.025 1.00 90.88 151 ILE A C 1
ATOM 1130 O O . ILE A 1 151 ? 40.921 15.512 -43.663 1.00 90.88 151 ILE A O 1
ATOM 1134 N N . PRO A 1 152 ? 41.735 17.525 -43.119 1.00 78.50 152 PRO A N 1
ATOM 1135 C CA . PRO A 1 152 ? 42.010 17.190 -41.716 1.00 78.50 152 PRO A CA 1
ATOM 1136 C C . PRO A 1 152 ? 40.774 17.070 -40.803 1.00 78.50 152 PRO A C 1
ATOM 1138 O O . PRO A 1 152 ? 40.929 16.727 -39.633 1.00 78.50 152 PRO A O 1
ATOM 1141 N N . ALA A 1 153 ? 39.564 17.389 -41.276 1.00 77.44 153 ALA A N 1
ATOM 1142 C CA . ALA A 1 153 ? 38.350 17.408 -40.454 1.00 77.44 153 ALA A CA 1
ATOM 1143 C C . ALA A 1 153 ? 37.430 16.216 -40.751 1.00 77.44 153 ALA A C 1
ATOM 1145 O O . ALA A 1 153 ? 37.116 15.940 -41.908 1.00 77.44 153 ALA A O 1
ATOM 1146 N N . THR A 1 154 ? 36.949 15.551 -39.695 1.00 86.12 154 THR A N 1
ATOM 1147 C CA . THR A 1 154 ? 35.914 14.515 -39.816 1.00 86.12 154 THR A CA 1
ATOM 1148 C C . THR A 1 154 ? 34.541 15.151 -40.015 1.00 86.12 154 THR A C 1
ATOM 1150 O O . THR A 1 154 ? 34.269 16.242 -39.501 1.00 86.12 154 THR A O 1
ATOM 1153 N N . ALA A 1 155 ? 33.644 14.456 -40.718 1.00 90.44 155 ALA A N 1
ATOM 1154 C CA . ALA A 1 155 ? 32.281 14.937 -40.953 1.00 90.44 155 ALA A CA 1
ATOM 1155 C C . ALA A 1 155 ? 31.542 15.243 -39.635 1.00 90.44 155 ALA A C 1
ATOM 1157 O O . ALA A 1 155 ? 30.831 16.243 -39.523 1.00 90.44 155 ALA A O 1
ATOM 1158 N N . GLU A 1 156 ? 31.756 14.415 -38.608 1.00 92.06 156 GLU A N 1
ATOM 1159 C CA . GLU A 1 156 ? 31.159 14.613 -37.287 1.00 92.06 156 GLU A CA 1
ATOM 1160 C C . GLU A 1 156 ? 31.773 15.808 -36.539 1.00 92.06 156 GLU A C 1
ATOM 1162 O O . GLU A 1 156 ? 31.028 16.608 -35.971 1.00 92.06 156 GLU A O 1
ATOM 1167 N N . ALA A 1 157 ? 33.102 15.974 -36.548 1.00 92.00 157 ALA A N 1
ATOM 1168 C CA . ALA A 1 157 ? 33.745 17.115 -35.895 1.00 92.00 157 ALA A CA 1
ATOM 1169 C C . ALA A 1 157 ? 33.274 18.442 -36.507 1.00 92.00 157 ALA A C 1
ATOM 1171 O O . ALA A 1 157 ? 32.918 19.370 -35.778 1.00 92.00 157 ALA A O 1
ATOM 1172 N N . GLN A 1 158 ? 33.163 18.488 -37.840 1.00 93.12 158 GLN A N 1
ATOM 1173 C CA . GLN A 1 158 ? 32.627 19.636 -38.567 1.00 93.12 158 GLN A CA 1
ATOM 1174 C C . GLN A 1 158 ? 31.161 19.906 -38.208 1.00 93.12 158 GLN A C 1
ATOM 1176 O O . GLN A 1 158 ? 30.808 21.041 -37.891 1.00 93.12 158 GLN A O 1
ATOM 1181 N N . GLY A 1 159 ? 30.309 18.874 -38.212 1.00 92.88 159 GLY A N 1
ATOM 1182 C CA . GLY A 1 159 ? 28.892 19.010 -37.861 1.00 92.88 159 GLY A CA 1
ATOM 1183 C C . GLY A 1 159 ? 28.658 19.475 -36.420 1.00 92.88 159 GLY A C 1
ATOM 1184 O O . GLY A 1 159 ? 27.659 20.131 -36.137 1.00 92.88 159 GLY A O 1
ATOM 1185 N N . ARG A 1 160 ? 29.594 19.175 -35.512 1.00 93.06 160 ARG A N 1
ATOM 1186 C CA . ARG A 1 160 ? 29.548 19.572 -34.096 1.00 93.06 160 ARG A CA 1
ATOM 1187 C C . ARG A 1 160 ? 30.303 20.869 -33.790 1.00 93.06 160 ARG A C 1
ATOM 1189 O O . ARG A 1 160 ? 30.228 21.339 -32.659 1.00 93.06 160 ARG A O 1
ATOM 1196 N N . GLY A 1 161 ? 31.030 21.434 -34.755 1.00 93.38 161 GLY A N 1
ATOM 1197 C CA . GLY A 1 161 ? 31.863 22.622 -34.553 1.00 93.38 161 GLY A CA 1
ATOM 1198 C C . GLY A 1 161 ? 33.028 22.403 -33.579 1.00 93.38 161 GLY A C 1
ATOM 1199 O O . GLY A 1 161 ? 33.381 23.319 -32.839 1.00 93.38 161 GLY A O 1
ATOM 1200 N N . VAL A 1 162 ? 33.603 21.196 -33.542 1.00 92.81 162 VAL A N 1
ATOM 1201 C CA . VAL A 1 162 ? 34.710 20.830 -32.638 1.00 92.81 162 VAL A CA 1
ATOM 1202 C C . VAL A 1 162 ? 35.983 20.482 -33.419 1.00 92.81 162 VAL A C 1
ATOM 1204 O O . VAL A 1 162 ? 35.903 20.146 -34.601 1.00 92.81 162 VAL A O 1
ATOM 1207 N N . PRO A 1 163 ? 37.173 20.538 -32.790 1.00 90.25 163 PRO A N 1
ATOM 1208 C CA . PRO A 1 163 ? 38.403 20.071 -33.423 1.00 90.25 163 PRO A CA 1
ATOM 1209 C C . PRO A 1 163 ? 38.321 18.591 -33.830 1.00 90.25 163 PRO A C 1
ATOM 1211 O O . PRO A 1 163 ? 37.649 17.795 -33.176 1.00 90.25 163 PRO A O 1
ATOM 1214 N N . ALA A 1 164 ? 39.057 18.198 -34.875 1.00 88.88 164 ALA A N 1
ATOM 1215 C CA . ALA A 1 164 ? 39.023 16.839 -35.432 1.00 88.88 164 ALA A CA 1
ATOM 1216 C C . ALA A 1 164 ? 39.476 15.735 -34.457 1.00 88.88 164 ALA A C 1
ATOM 1218 O O . ALA A 1 164 ? 39.089 14.580 -34.608 1.00 88.88 164 ALA A O 1
ATOM 1219 N N . ASN A 1 165 ? 40.263 16.089 -33.437 1.00 87.19 165 ASN A N 1
ATOM 1220 C CA . ASN A 1 165 ? 40.658 15.182 -32.356 1.00 87.19 165 ASN A CA 1
ATOM 1221 C C . ASN A 1 165 ? 39.598 15.066 -31.241 1.00 87.19 165 ASN A C 1
ATOM 1223 O O . ASN A 1 165 ? 39.859 14.417 -30.232 1.00 87.19 165 ASN A O 1
ATOM 1227 N N . PHE A 1 166 ? 38.440 15.723 -31.393 1.00 90.88 166 PHE A N 1
ATOM 1228 C CA . PHE A 1 166 ? 37.330 15.753 -30.434 1.00 90.88 166 PHE A CA 1
ATOM 1229 C C . PHE A 1 166 ? 37.719 16.217 -29.019 1.00 90.88 166 PHE A C 1
ATOM 1231 O O . PHE A 1 166 ? 36.975 15.984 -28.064 1.00 90.88 166 PHE A O 1
ATOM 1238 N N . MET A 1 167 ? 38.863 16.891 -28.865 1.00 91.75 167 MET A N 1
ATOM 1239 C CA . MET A 1 167 ? 39.354 17.364 -27.576 1.00 91.75 167 MET A CA 1
ATOM 1240 C C . MET A 1 167 ? 38.738 18.727 -27.250 1.00 91.75 167 MET A C 1
ATOM 1242 O O . MET A 1 167 ? 39.026 19.724 -27.913 1.00 91.75 167 MET A O 1
ATOM 1246 N N . VAL A 1 168 ? 37.898 18.775 -26.216 1.00 91.38 168 VAL A N 1
ATOM 1247 C CA . VAL A 1 168 ? 37.230 19.997 -25.745 1.00 91.38 168 VAL A CA 1
ATOM 1248 C C . VAL A 1 168 ? 37.357 20.073 -24.224 1.00 91.38 168 VAL A C 1
ATOM 1250 O O . VAL A 1 168 ? 37.065 19.104 -23.530 1.00 91.38 168 VAL A O 1
ATOM 1253 N N . SER A 1 169 ? 37.808 21.219 -23.703 1.00 86.06 169 SER A N 1
ATOM 1254 C CA . SER A 1 169 ? 37.810 21.562 -22.268 1.00 86.06 169 SER A CA 1
ATOM 1255 C C . SER A 1 169 ? 38.239 20.434 -21.312 1.00 86.06 169 SER A C 1
ATOM 1257 O O . SER A 1 169 ? 37.555 20.146 -20.334 1.00 86.06 169 SER A O 1
ATOM 1259 N N . GLY A 1 170 ? 39.382 19.794 -21.581 1.00 87.44 170 GLY A N 1
ATOM 1260 C CA . GLY A 1 170 ? 39.974 18.797 -20.678 1.00 87.44 170 GLY A CA 1
ATOM 1261 C C . GLY A 1 170 ? 39.496 17.353 -20.870 1.00 87.44 170 GLY A C 1
ATOM 1262 O O . GLY A 1 170 ? 39.862 16.498 -20.067 1.00 87.44 170 GLY A O 1
ATOM 1263 N N . GLY A 1 171 ? 38.729 17.053 -21.924 1.00 90.31 171 GLY A N 1
ATOM 1264 C CA . GLY A 1 171 ? 38.307 15.688 -22.247 1.00 90.31 171 GLY A CA 1
ATOM 1265 C C . GLY A 1 171 ? 38.154 15.424 -23.746 1.00 90.31 171 GLY A C 1
ATOM 1266 O O . GLY A 1 171 ? 38.165 16.346 -24.561 1.00 90.31 171 GLY A O 1
ATOM 1267 N N . THR A 1 172 ? 38.013 14.145 -24.102 1.00 90.25 172 THR A N 1
ATOM 1268 C CA . THR A 1 172 ? 37.669 13.708 -25.466 1.00 90.25 172 THR A CA 1
ATOM 1269 C C . THR A 1 172 ? 36.169 13.457 -25.532 1.00 90.25 172 THR A C 1
ATOM 1271 O O . THR A 1 172 ? 35.628 12.724 -24.703 1.00 90.25 172 THR A O 1
ATOM 1274 N N . LEU A 1 173 ? 35.487 14.064 -26.500 1.00 89.69 173 LEU A N 1
ATOM 1275 C CA . LEU A 1 173 ? 34.066 13.824 -26.719 1.00 89.69 173 LEU A CA 1
ATOM 1276 C C . LEU A 1 173 ? 33.846 12.431 -27.319 1.00 89.69 173 LEU A C 1
ATOM 1278 O O . LEU A 1 173 ? 34.547 12.030 -28.246 1.00 89.69 173 LEU A O 1
ATOM 1282 N N . ALA A 1 174 ? 32.829 11.719 -26.827 1.00 88.31 174 ALA A N 1
ATOM 1283 C CA . ALA A 1 174 ? 32.358 10.495 -27.468 1.00 88.31 174 ALA A CA 1
ATOM 1284 C C . ALA A 1 174 ? 31.878 10.804 -28.895 1.00 88.31 174 ALA A C 1
ATOM 1286 O O . ALA A 1 174 ? 31.219 11.828 -29.123 1.00 88.31 174 ALA A O 1
ATOM 1287 N N . THR A 1 175 ? 32.217 9.923 -29.834 1.00 88.12 175 THR A N 1
ATOM 12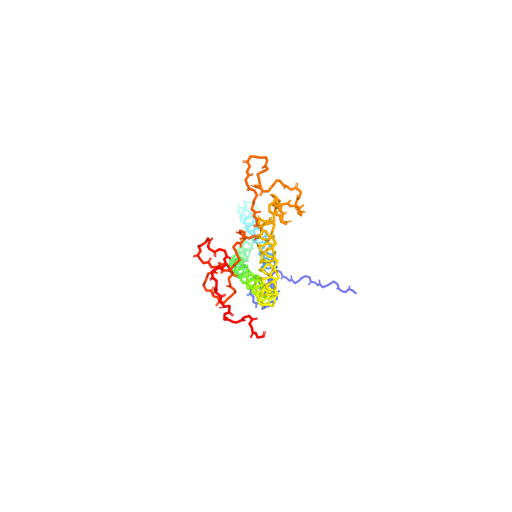88 C CA . THR A 1 175 ? 31.801 10.007 -31.239 1.00 88.12 175 THR A CA 1
ATOM 1289 C C . THR A 1 175 ? 30.579 9.133 -31.488 1.00 88.12 175 THR A C 1
ATOM 1291 O O . THR A 1 175 ? 30.343 8.169 -30.754 1.00 88.12 175 THR A O 1
ATOM 1294 N N . ILE A 1 176 ? 29.814 9.409 -32.542 1.00 87.00 176 ILE A N 1
ATOM 1295 C CA . ILE A 1 176 ? 28.663 8.571 -32.919 1.00 87.00 176 ILE A CA 1
ATOM 1296 C C . ILE A 1 176 ? 29.114 7.122 -33.168 1.00 87.00 176 ILE A C 1
ATOM 1298 O O . ILE A 1 176 ? 28.451 6.183 -32.732 1.00 87.00 176 ILE A O 1
ATOM 1302 N N . GLY A 1 177 ? 30.292 6.932 -33.771 1.00 79.00 177 GLY A N 1
ATOM 1303 C CA . GLY A 1 177 ? 30.887 5.607 -33.982 1.00 79.00 177 GLY A CA 1
ATOM 1304 C C . GLY A 1 177 ? 31.308 4.878 -32.698 1.00 79.00 177 GLY A C 1
ATOM 1305 O O . GLY A 1 177 ? 31.557 3.679 -32.737 1.00 79.00 177 GLY A O 1
ATOM 1306 N N . SER A 1 178 ? 31.385 5.571 -31.557 1.00 81.38 178 SER A N 1
ATOM 1307 C CA . SER A 1 178 ? 31.737 4.969 -30.261 1.00 81.38 178 SER A CA 1
ATOM 1308 C C . SER A 1 178 ? 30.527 4.482 -29.451 1.00 81.38 178 SER A C 1
ATOM 1310 O O . SER A 1 178 ? 30.702 3.867 -28.397 1.00 81.38 178 SER A O 1
ATOM 1312 N N . ILE A 1 179 ? 29.298 4.741 -29.917 1.00 81.19 179 ILE A N 1
ATOM 1313 C CA . ILE A 1 179 ? 28.073 4.359 -29.204 1.00 81.19 179 ILE A CA 1
ATOM 1314 C C . ILE A 1 179 ? 27.895 2.845 -29.260 1.00 81.19 179 ILE A C 1
ATOM 1316 O O . ILE A 1 179 ? 27.708 2.275 -30.327 1.00 81.19 179 ILE A O 1
ATOM 1320 N N . ASN A 1 180 ? 27.856 2.182 -28.108 1.00 80.62 180 ASN A N 1
ATOM 1321 C CA . ASN A 1 180 ? 27.568 0.754 -28.040 1.00 80.62 180 ASN A CA 1
ATOM 1322 C C . ASN A 1 180 ? 26.048 0.509 -27.963 1.00 80.62 180 ASN A C 1
ATOM 1324 O O . ASN A 1 180 ? 25.446 0.682 -26.903 1.00 80.62 180 ASN A O 1
ATOM 1328 N N . LEU A 1 181 ? 25.428 0.133 -29.088 1.00 82.19 181 LEU A N 1
ATOM 1329 C CA . LEU A 1 181 ? 24.000 -0.197 -29.149 1.00 82.19 181 LEU A CA 1
ATOM 1330 C C . LEU A 1 181 ? 23.790 -1.709 -28.974 1.00 82.19 181 LEU A C 1
ATOM 1332 O O . LEU A 1 181 ? 24.370 -2.472 -29.753 1.00 82.19 181 LEU A O 1
ATOM 1336 N N . PRO A 1 182 ? 22.979 -2.164 -27.999 1.00 81.44 182 PRO A N 1
ATOM 1337 C CA . PRO A 1 182 ? 22.663 -3.581 -27.855 1.00 81.44 182 PRO A CA 1
ATOM 1338 C C . PRO A 1 182 ? 21.859 -4.104 -29.047 1.00 81.44 182 PRO A C 1
ATOM 1340 O O . PRO A 1 182 ? 21.006 -3.416 -29.604 1.00 81.44 182 PRO A O 1
ATOM 1343 N N . LEU A 1 183 ? 22.098 -5.357 -29.430 1.00 76.06 183 LEU A N 1
ATOM 1344 C CA . LEU A 1 183 ? 21.251 -6.016 -30.417 1.00 76.06 183 LEU A CA 1
ATOM 1345 C C . LEU A 1 183 ? 19.966 -6.531 -29.744 1.00 76.06 183 LEU A C 1
ATOM 1347 O O . LEU A 1 183 ? 20.047 -7.220 -28.728 1.00 76.06 183 LEU A O 1
ATOM 1351 N N . PRO A 1 184 ? 18.771 -6.270 -30.308 1.00 68.62 184 PRO A N 1
ATOM 1352 C CA . PRO A 1 184 ? 17.506 -6.613 -29.652 1.00 68.62 184 PRO A CA 1
ATOM 1353 C C . PRO A 1 184 ? 17.259 -8.122 -29.503 1.00 68.62 184 PRO A C 1
ATOM 1355 O O . PRO A 1 184 ? 16.436 -8.528 -28.689 1.00 68.62 184 PRO A O 1
ATOM 1358 N N . ARG A 1 185 ? 17.931 -8.966 -30.296 1.00 72.56 185 ARG A N 1
ATOM 1359 C CA . ARG A 1 185 ? 17.737 -10.431 -30.302 1.00 72.56 185 ARG A CA 1
ATOM 1360 C C . ARG A 1 185 ? 19.037 -11.232 -30.399 1.00 72.56 185 ARG A C 1
ATOM 1362 O O . ARG A 1 185 ? 19.000 -12.419 -30.704 1.00 72.56 185 ARG A O 1
ATOM 1369 N N . ALA A 1 186 ? 20.182 -10.596 -30.179 1.00 73.25 186 ALA A N 1
ATOM 1370 C CA . ALA A 1 186 ? 21.482 -11.240 -30.312 1.00 73.25 186 ALA A CA 1
ATOM 1371 C C . ALA A 1 186 ? 22.419 -10.815 -29.186 1.00 73.25 186 ALA A C 1
ATOM 1373 O O . ALA A 1 186 ? 22.300 -9.729 -28.623 1.00 73.25 186 ALA A O 1
ATOM 1374 N N . TYR A 1 187 ? 23.364 -11.692 -28.863 1.00 67.56 187 TYR A N 1
ATOM 1375 C CA . TYR A 1 187 ? 24.443 -11.354 -27.952 1.00 67.56 187 TYR A CA 1
ATOM 1376 C C . TYR A 1 187 ? 25.438 -10.433 -28.666 1.00 67.56 187 TYR A C 1
ATOM 1378 O O . TYR A 1 187 ? 25.918 -10.766 -29.748 1.00 67.56 187 TYR A O 1
ATOM 1386 N N . GLY A 1 188 ? 25.758 -9.293 -28.056 1.00 68.06 188 GLY A N 1
ATOM 1387 C CA . GLY A 1 188 ? 26.741 -8.345 -28.576 1.00 68.06 188 GLY A CA 1
ATOM 1388 C C . GLY A 1 188 ? 26.164 -6.980 -28.941 1.00 68.06 188 GLY A C 1
ATOM 1389 O O . GLY A 1 188 ? 25.017 -6.646 -28.641 1.00 68.06 188 GLY A O 1
ATOM 1390 N N . SER A 1 189 ? 27.020 -6.168 -29.549 1.00 69.31 189 SER A N 1
ATOM 1391 C CA . SER A 1 189 ? 26.729 -4.801 -29.961 1.00 69.31 189 SER A CA 1
ATOM 1392 C C . SER A 1 189 ? 26.474 -4.727 -31.461 1.00 69.31 189 SER A C 1
ATOM 1394 O O . SER A 1 189 ? 26.963 -5.566 -32.220 1.00 69.31 189 SER A O 1
ATOM 1396 N N . ALA A 1 190 ? 25.789 -3.673 -31.903 1.00 66.69 190 ALA A N 1
ATOM 1397 C CA . ALA A 1 190 ? 25.614 -3.377 -33.323 1.00 66.69 190 ALA A CA 1
ATOM 1398 C C . ALA A 1 190 ? 26.954 -3.275 -34.086 1.00 66.69 190 ALA A C 1
ATOM 1400 O O . ALA A 1 190 ? 27.005 -3.512 -35.282 1.00 66.69 190 ALA A O 1
ATOM 1401 N N . TRP A 1 191 ? 28.063 -2.991 -33.402 1.00 61.91 191 TRP A N 1
ATOM 1402 C CA . TRP A 1 191 ? 29.380 -2.803 -34.025 1.00 61.91 191 TRP A CA 1
ATOM 1403 C C . TRP A 1 191 ? 30.349 -3.977 -33.797 1.00 61.91 191 TRP A C 1
ATOM 1405 O O . TRP A 1 191 ? 31.507 -3.893 -34.192 1.00 61.91 191 TRP A O 1
ATOM 1415 N N . GLY A 1 192 ? 29.902 -5.063 -33.152 1.00 59.50 192 GLY A N 1
ATOM 1416 C CA . GLY A 1 192 ? 30.744 -6.198 -32.761 1.00 59.50 192 GLY A CA 1
ATOM 1417 C C . GLY A 1 192 ? 31.497 -6.009 -31.432 1.00 59.50 192 GLY A C 1
ATOM 1418 O O . GLY A 1 192 ? 31.728 -4.900 -30.939 1.00 59.50 192 GLY A O 1
ATOM 1419 N N . THR A 1 193 ? 31.878 -7.123 -30.802 1.00 49.50 193 THR A N 1
ATOM 1420 C CA . THR A 1 193 ? 32.654 -7.129 -29.553 1.00 49.50 193 THR A CA 1
ATOM 1421 C C . THR A 1 193 ? 34.131 -6.878 -29.853 1.00 49.50 193 THR A C 1
ATOM 1423 O O . THR A 1 193 ? 34.890 -7.795 -30.140 1.00 49.50 193 THR A O 1
ATOM 1426 N N . GLY A 1 194 ? 34.540 -5.611 -29.758 1.00 52.44 194 GLY A N 1
ATOM 1427 C CA . GLY A 1 194 ? 35.947 -5.217 -29.681 1.00 52.44 194 GLY A CA 1
ATOM 1428 C C . GLY A 1 194 ? 36.432 -4.393 -30.864 1.00 52.44 194 GLY A C 1
ATOM 1429 O O . GLY A 1 194 ? 36.995 -4.953 -31.790 1.00 52.44 194 GLY A O 1
ATOM 1430 N N . GLY A 1 195 ? 36.262 -3.067 -30.787 1.00 47.38 195 GLY A N 1
ATOM 1431 C CA . GLY A 1 195 ? 37.096 -2.024 -31.419 1.00 47.38 195 GLY A CA 1
ATOM 1432 C C . GLY A 1 195 ? 37.310 -2.021 -32.942 1.00 47.38 195 GLY A C 1
ATOM 1433 O O . GLY A 1 195 ? 37.774 -1.017 -33.471 1.00 47.38 195 GLY A O 1
ATOM 1434 N N . SER A 1 196 ? 36.987 -3.090 -33.665 1.00 48.03 196 SER A N 1
ATOM 1435 C CA . SER A 1 196 ? 37.141 -3.203 -35.109 1.00 48.03 196 SER A CA 1
ATOM 1436 C C . SER A 1 196 ? 35.841 -2.703 -35.728 1.00 48.03 196 SER A C 1
ATOM 1438 O O . SER A 1 196 ? 34.849 -3.425 -35.821 1.00 48.03 196 SER A O 1
ATOM 1440 N N . MET A 1 197 ? 35.835 -1.415 -36.060 1.00 52.31 197 MET A N 1
ATOM 1441 C CA . MET A 1 197 ? 34.622 -0.648 -36.328 1.00 52.31 197 MET A CA 1
ATOM 1442 C C . MET A 1 197 ? 33.824 -1.146 -37.553 1.00 52.31 197 MET A C 1
ATOM 1444 O O . MET A 1 197 ? 32.646 -0.835 -37.642 1.00 52.31 197 MET A O 1
ATOM 1448 N N . PHE A 1 198 ? 34.398 -1.950 -38.463 1.00 50.66 198 PHE A N 1
ATOM 1449 C CA . PHE A 1 198 ? 33.711 -2.411 -39.686 1.00 50.66 198 PHE A CA 1
ATOM 1450 C C . PHE A 1 198 ? 34.209 -3.775 -40.206 1.00 50.66 198 PHE A C 1
ATOM 1452 O O . PHE A 1 198 ? 34.385 -3.980 -41.406 1.00 50.66 198 PHE A O 1
ATOM 1459 N N . GLY A 1 199 ? 34.449 -4.733 -39.309 1.00 43.31 199 GLY A N 1
ATOM 1460 C CA . GLY A 1 199 ? 34.823 -6.101 -39.680 1.00 43.31 199 GLY A CA 1
ATOM 1461 C C . GLY A 1 199 ? 33.635 -6.940 -40.160 1.00 43.31 199 GLY A C 1
ATOM 1462 O O . GLY A 1 199 ? 33.209 -7.827 -39.438 1.00 43.31 199 GLY A O 1
ATOM 1463 N N . GLY A 1 200 ? 33.090 -6.649 -41.346 1.00 42.25 200 GLY A N 1
ATOM 1464 C CA . GLY A 1 200 ? 32.377 -7.609 -42.210 1.00 42.25 200 GLY A CA 1
ATOM 1465 C C . GLY A 1 200 ? 31.314 -8.537 -41.599 1.00 42.25 200 GLY A C 1
ATOM 1466 O O . GLY A 1 200 ? 31.146 -9.643 -42.106 1.00 42.25 200 GLY A O 1
ATOM 1467 N N . VAL A 1 201 ? 30.596 -8.145 -40.541 1.00 44.19 201 VAL A N 1
ATOM 1468 C CA . VAL A 1 201 ? 29.449 -8.931 -40.063 1.00 44.19 201 VAL A CA 1
ATOM 1469 C C . VAL A 1 201 ? 28.258 -8.606 -40.960 1.00 44.19 201 VAL A C 1
ATOM 1471 O O . VAL A 1 201 ? 27.595 -7.583 -40.795 1.00 44.19 201 VAL A O 1
ATOM 1474 N N . GLU A 1 202 ? 27.999 -9.466 -41.945 1.00 46.94 202 GLU A N 1
ATOM 1475 C CA . GLU A 1 202 ? 26.690 -9.516 -42.593 1.00 46.94 202 GLU A CA 1
ATOM 1476 C C . GLU A 1 202 ? 25.640 -9.789 -41.515 1.00 46.94 202 GLU A C 1
ATOM 1478 O O . GLU A 1 202 ? 25.689 -10.809 -40.830 1.00 46.94 202 GLU A O 1
ATOM 1483 N N . TYR A 1 203 ? 24.718 -8.846 -41.330 1.00 47.25 203 TYR A N 1
ATOM 1484 C CA . TYR A 1 203 ? 23.668 -8.923 -40.323 1.00 47.25 203 TYR A CA 1
ATOM 1485 C C . TYR A 1 203 ? 22.634 -9.992 -40.703 1.00 47.25 203 TYR A C 1
ATOM 1487 O O . TYR A 1 203 ? 21.813 -9.754 -41.599 1.00 47.25 203 TYR A O 1
ATOM 1495 N N . PRO A 1 204 ? 22.579 -11.141 -40.009 1.00 42.84 204 PRO A N 1
ATOM 1496 C CA . PRO A 1 204 ? 21.536 -12.121 -40.245 1.00 42.84 204 PRO A CA 1
ATOM 1497 C C . PRO A 1 204 ? 20.264 -11.595 -39.568 1.00 42.84 204 PRO A C 1
ATOM 1499 O O . PRO A 1 204 ? 20.149 -11.617 -38.345 1.00 42.84 204 PRO A O 1
ATOM 1502 N N . GLY A 1 205 ? 19.327 -11.063 -40.358 1.00 46.56 205 GLY A N 1
ATOM 1503 C CA . GLY A 1 205 ? 18.013 -10.609 -39.874 1.00 46.56 205 GLY A CA 1
ATOM 1504 C C . GLY A 1 205 ? 17.648 -9.145 -40.140 1.00 46.56 205 GLY A C 1
ATOM 1505 O O . GLY A 1 205 ? 16.578 -8.724 -39.715 1.00 46.56 205 GLY A O 1
ATOM 1506 N N . LEU A 1 206 ? 18.492 -8.376 -40.840 1.00 45.12 206 LEU A N 1
ATOM 1507 C CA . LEU A 1 206 ? 18.169 -7.010 -41.300 1.00 45.12 206 LEU A CA 1
ATOM 1508 C C . LEU A 1 206 ? 17.869 -6.912 -42.808 1.00 45.12 206 LEU A C 1
ATOM 1510 O O . LEU A 1 206 ? 17.493 -5.844 -43.281 1.00 45.12 206 LEU A O 1
ATOM 1514 N N . ASN A 1 207 ? 18.000 -8.024 -43.540 1.00 45.06 207 ASN A N 1
ATOM 1515 C CA . ASN A 1 207 ? 17.651 -8.157 -44.959 1.00 45.06 207 ASN A CA 1
ATOM 1516 C C . ASN A 1 207 ? 16.316 -8.908 -45.129 1.00 45.06 207 ASN A C 1
ATOM 1518 O O . ASN A 1 207 ? 16.265 -9.933 -45.811 1.00 45.06 207 ASN A O 1
ATOM 1522 N N . ALA A 1 208 ? 15.264 -8.441 -44.458 1.00 42.97 208 ALA A N 1
ATOM 1523 C CA . ALA A 1 208 ? 13.882 -8.861 -44.685 1.00 42.97 208 ALA A CA 1
ATOM 1524 C C . ALA A 1 208 ? 12.990 -7.622 -44.770 1.00 42.97 208 ALA A C 1
ATOM 1526 O O . ALA A 1 208 ? 13.198 -6.706 -43.940 1.00 42.97 208 ALA A O 1
#